Protein AF-A0A936E1C7-F1 (afdb_monomer)

Radius of gyration: 20.75 Å; Cα contacts (8 Å, |Δi|>4): 260; chains: 1; bounding box: 50×59×62 Å

Solvent-accessible surface area (backbone atoms only — not comparable to full-atom values): 11579 Å² total; per-residue (Å²): 104,17,63,59,55,35,64,32,23,70,62,15,65,83,45,80,42,29,59,44,72,42,33,25,71,95,54,53,20,10,44,96,50,78,47,38,61,26,46,97,68,29,73,32,92,46,46,42,66,58,41,56,41,49,64,61,45,79,47,64,44,96,90,44,87,35,74,40,56,46,62,35,55,52,50,51,33,51,32,66,38,35,24,44,30,52,62,64,58,38,27,61,72,47,55,81,40,62,69,52,32,54,48,24,35,75,75,69,73,38,73,56,35,52,69,52,53,31,44,32,35,34,54,39,46,50,65,37,68,76,81,79,48,72,66,52,30,33,76,70,70,74,44,81,73,52,77,66,56,46,50,51,49,53,57,65,71,36,89,88,47,91,67,44,77,68,50,44,61,51,78,48,61,74,77,45,73,68,55,58,53,51,62,72,65,51,74,79,79,71,90,78,82,89,86,86,86,83,91,85,131

pLDDT: mean 83.52, std 23.14, range [31.09, 98.75]

Structure (mmCIF, N/CA/C/O backbone):
data_AF-A0A936E1C7-F1
#
_entry.id   AF-A0A936E1C7-F1
#
loop_
_atom_site.group_PDB
_atom_site.id
_atom_site.type_symbol
_atom_site.label_atom_id
_atom_site.label_alt_id
_atom_site.label_comp_id
_atom_site.label_asym_id
_atom_site.label_entity_id
_atom_site.label_seq_id
_atom_site.pdbx_PDB_ins_code
_atom_site.Cartn_x
_atom_site.Cartn_y
_atom_site.Cartn_z
_atom_site.occupancy
_atom_site.B_iso_or_equiv
_atom_site.auth_seq_id
_atom_site.auth_comp_id
_atom_site.auth_asym_id
_atom_site.auth_atom_id
_atom_site.pdbx_PDB_model_num
ATOM 1 N N . MET A 1 1 ? -10.189 -7.725 2.668 1.00 95.56 1 MET A N 1
ATOM 2 C CA . MET A 1 1 ? -9.934 -6.902 3.870 1.00 95.56 1 MET A CA 1
ATOM 3 C C . MET A 1 1 ? -8.749 -5.963 3.693 1.00 95.56 1 MET A C 1
ATOM 5 O O . MET A 1 1 ? -8.980 -4.767 3.733 1.00 95.56 1 MET A O 1
ATOM 9 N N . GLY A 1 2 ? -7.537 -6.464 3.417 1.00 98.12 2 GLY A N 1
ATOM 10 C CA . GLY A 1 2 ? -6.323 -5.646 3.251 1.00 98.12 2 GLY A CA 1
ATOM 11 C C . GLY A 1 2 ? -6.473 -4.428 2.347 1.00 98.12 2 GLY A C 1
ATOM 12 O O . GLY A 1 2 ? -6.260 -3.305 2.784 1.00 98.12 2 GLY A O 1
ATOM 13 N N . LYS A 1 3 ? -6.987 -4.641 1.127 1.00 98.38 3 LYS A N 1
ATOM 14 C CA . LYS A 1 3 ? -7.331 -3.548 0.208 1.00 98.38 3 LYS A CA 1
ATOM 15 C C . LYS A 1 3 ? -8.223 -2.502 0.874 1.00 98.38 3 LYS A C 1
ATOM 17 O O . LYS A 1 3 ? -7.986 -1.324 0.720 1.00 98.38 3 LYS A O 1
ATOM 22 N N . LYS A 1 4 ? -9.243 -2.901 1.635 1.00 98.38 4 LYS A N 1
ATOM 23 C CA . LYS A 1 4 ? -10.144 -1.946 2.292 1.00 98.38 4 LYS A CA 1
ATOM 24 C C . LYS A 1 4 ? -9.397 -1.078 3.311 1.00 98.38 4 LYS A C 1
ATOM 26 O O . LYS A 1 4 ? -9.586 0.129 3.280 1.00 98.38 4 LYS A O 1
ATOM 31 N N . LEU A 1 5 ? -8.540 -1.683 4.138 1.00 98.56 5 LEU A N 1
ATOM 32 C CA . LEU A 1 5 ? -7.707 -0.964 5.109 1.00 98.56 5 LEU A CA 1
ATOM 33 C C . LEU A 1 5 ? -6.714 -0.018 4.421 1.00 98.56 5 LEU A C 1
ATOM 35 O O . LEU A 1 5 ? -6.572 1.117 4.851 1.00 98.56 5 LEU A O 1
ATOM 39 N N . PHE A 1 6 ? -6.111 -0.430 3.303 1.00 98.75 6 PHE A N 1
ATOM 40 C CA . PHE A 1 6 ? -5.162 0.389 2.538 1.00 98.75 6 PHE A CA 1
ATOM 41 C C . PHE A 1 6 ? -5.739 1.745 2.073 1.00 98.75 6 PHE A C 1
ATOM 43 O O . PHE A 1 6 ? -5.011 2.730 1.962 1.00 98.75 6 PHE A O 1
ATOM 50 N N . TYR A 1 7 ? -7.051 1.812 1.824 1.00 98.69 7 TYR A N 1
ATOM 51 C CA . TYR A 1 7 ? -7.766 3.045 1.458 1.00 98.69 7 TYR A CA 1
ATOM 52 C C . TYR A 1 7 ? -8.560 3.658 2.632 1.00 98.69 7 TYR A C 1
ATOM 54 O O . TYR A 1 7 ? -9.288 4.632 2.436 1.00 98.69 7 TYR A O 1
ATOM 62 N N . ASP A 1 8 ? -8.480 3.097 3.843 1.00 98.56 8 ASP A N 1
ATOM 63 C CA . ASP A 1 8 ? -9.245 3.578 4.996 1.00 98.56 8 ASP A CA 1
ATOM 64 C C . ASP A 1 8 ? -8.500 4.715 5.691 1.00 98.56 8 ASP A C 1
ATOM 66 O O . ASP A 1 8 ? -7.418 4.533 6.246 1.00 98.56 8 ASP A O 1
ATOM 70 N N . LYS A 1 9 ? -9.091 5.910 5.680 1.00 98.50 9 LYS A N 1
ATOM 71 C CA . LYS A 1 9 ? -8.458 7.077 6.290 1.00 98.50 9 LYS A CA 1
ATOM 72 C C . LYS A 1 9 ? -8.450 7.034 7.811 1.00 98.50 9 LYS A C 1
ATOM 74 O O . LYS A 1 9 ? -7.622 7.682 8.430 1.00 98.50 9 LYS A O 1
ATOM 79 N N . ARG A 1 10 ? -9.318 6.230 8.437 1.00 98.31 10 ARG A N 1
ATOM 80 C CA . ARG A 1 10 ? -9.391 6.107 9.905 1.00 98.31 10 ARG A CA 1
ATOM 81 C C . ARG A 1 10 ? -8.101 5.565 10.530 1.00 98.31 10 ARG A C 1
ATOM 83 O O . ARG A 1 10 ? -7.979 5.603 11.754 1.00 98.31 10 ARG A O 1
ATOM 90 N N . LEU A 1 11 ? -7.173 5.067 9.709 1.00 98.31 11 LEU A N 1
ATOM 91 C CA . LEU A 1 11 ? -5.839 4.645 10.116 1.00 98.31 11 LEU A CA 1
ATOM 92 C C . LEU A 1 11 ? -4.925 5.816 10.506 1.00 98.31 11 LEU A C 1
ATOM 94 O O . LEU A 1 11 ? -3.959 5.574 11.216 1.00 98.31 11 LEU A O 1
ATOM 98 N N . SER A 1 12 ? -5.189 7.054 10.075 1.00 98.44 12 SER A N 1
ATOM 99 C CA . SER A 1 12 ? -4.401 8.223 10.487 1.00 98.44 12 SER A CA 1
ATOM 100 C C . SER A 1 12 ? -4.986 8.886 11.734 1.00 98.44 12 SER A C 1
ATOM 102 O O . SER A 1 12 ? -6.189 8.785 12.002 1.00 98.44 12 SER A O 1
ATOM 104 N N . VAL A 1 13 ? -4.157 9.585 12.515 1.00 98.44 13 VAL A N 1
ATOM 105 C CA . VAL A 1 13 ? -4.592 10.174 13.796 1.00 98.44 13 VAL A CA 1
ATOM 106 C C . VAL A 1 13 ? -5.785 11.122 13.628 1.00 98.44 13 VAL A C 1
ATOM 108 O O . VAL A 1 13 ? -6.745 11.045 14.396 1.00 98.44 13 VAL A O 1
ATOM 111 N N . ASP A 1 14 ? -5.775 11.916 12.557 1.00 97.88 14 ASP A N 1
ATOM 112 C CA . ASP A 1 14 ? -6.786 12.910 12.178 1.00 97.88 14 ASP A CA 1
ATOM 113 C C . ASP A 1 14 ? -7.843 12.389 11.183 1.00 97.88 14 ASP A C 1
ATOM 115 O O . ASP A 1 14 ? -8.737 13.126 10.773 1.00 97.88 14 ASP A O 1
ATOM 119 N N . SER A 1 15 ? -7.754 11.117 10.788 1.00 98.12 15 SER A N 1
ATOM 120 C CA . SER A 1 15 ? -8.596 10.489 9.764 1.00 98.12 15 SER A CA 1
ATOM 121 C C . SER A 1 15 ? -8.602 11.175 8.383 1.00 98.12 15 SER A C 1
ATOM 123 O O . SER A 1 15 ? -9.582 11.057 7.638 1.00 98.12 15 SER A O 1
ATOM 125 N N . THR A 1 16 ? -7.536 11.892 8.004 1.00 98.12 16 THR A N 1
ATOM 126 C CA . THR A 1 16 ? -7.461 12.626 6.725 1.00 98.12 16 THR A CA 1
ATOM 127 C C . THR A 1 16 ? -6.760 11.858 5.600 1.00 98.12 16 THR A C 1
ATOM 129 O O . THR A 1 16 ? -7.102 12.061 4.422 1.00 98.12 16 THR A O 1
ATOM 132 N N . ILE A 1 17 ? -5.846 10.939 5.932 1.00 98.19 17 ILE A N 1
ATOM 133 C CA . ILE A 1 17 ? -5.013 10.201 4.970 1.00 98.19 17 ILE A CA 1
ATOM 134 C C . ILE A 1 17 ? -5.096 8.682 5.156 1.00 98.19 17 ILE A C 1
ATOM 136 O O . ILE A 1 17 ? -5.442 8.186 6.218 1.00 98.19 17 ILE A O 1
ATOM 140 N N . SER A 1 18 ? -4.762 7.944 4.099 1.00 98.50 18 SER A N 1
ATOM 141 C CA . SER A 1 18 ? -4.651 6.477 4.073 1.00 98.50 18 SER A CA 1
ATOM 142 C C . SER A 1 18 ? -3.359 6.078 3.356 1.00 98.50 18 SER A C 1
ATOM 144 O O . SER A 1 18 ? -2.699 6.945 2.782 1.00 98.50 18 SER A O 1
ATOM 146 N N . CYS 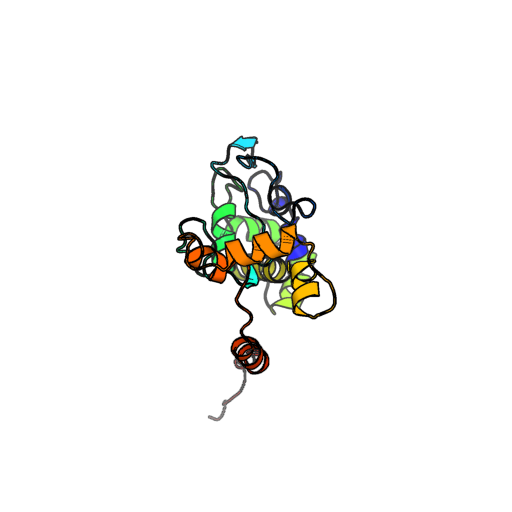A 1 19 ? -3.023 4.786 3.289 1.00 98.25 19 CYS A N 1
ATOM 147 C CA . CYS A 1 19 ? -1.841 4.323 2.547 1.00 98.25 19 CYS A CA 1
ATOM 148 C C . CYS A 1 19 ? -1.917 4.773 1.077 1.00 98.25 19 CYS A C 1
ATOM 150 O O . CYS A 1 19 ? -0.942 5.256 0.505 1.00 98.25 19 CYS A O 1
ATOM 152 N N . ALA A 1 20 ? -3.120 4.721 0.498 1.00 98.25 20 ALA A N 1
ATOM 153 C CA . ALA A 1 20 ? -3.397 5.164 -0.865 1.00 98.25 20 ALA A CA 1
ATOM 154 C C . ALA A 1 20 ? -3.283 6.681 -1.099 1.00 98.25 20 ALA A C 1
ATOM 156 O O . ALA A 1 20 ? -3.259 7.105 -2.255 1.00 98.25 20 ALA A O 1
ATOM 157 N N . SER A 1 21 ? -3.232 7.504 -0.043 1.00 97.56 21 SER A N 1
ATOM 158 C CA . SER A 1 21 ? -2.980 8.945 -0.192 1.00 97.56 21 SER A CA 1
ATOM 159 C C . SER A 1 21 ? -1.571 9.205 -0.725 1.00 97.56 21 SER A C 1
ATOM 161 O O . SER A 1 21 ? -1.380 10.116 -1.531 1.00 97.56 21 SER A O 1
ATOM 163 N N . CYS A 1 22 ? -0.619 8.373 -0.305 1.00 97.06 22 CYS A N 1
ATOM 164 C CA . CYS A 1 22 ? 0.790 8.458 -0.667 1.00 97.06 22 CYS A CA 1
ATOM 165 C C . CYS A 1 22 ? 1.135 7.470 -1.792 1.00 97.06 22 CYS A C 1
ATOM 167 O O . CYS A 1 22 ? 1.789 7.825 -2.763 1.00 97.06 22 CYS A O 1
ATOM 169 N N . HIS A 1 23 ? 0.619 6.243 -1.722 1.00 97.56 23 HIS A N 1
ATOM 170 C CA . HIS A 1 23 ? 0.863 5.187 -2.704 1.00 97.56 23 HIS A CA 1
ATOM 171 C C . HIS A 1 23 ? -0.239 5.149 -3.769 1.00 97.56 23 HIS A C 1
ATOM 173 O O . HIS A 1 23 ? -1.146 4.310 -3.749 1.00 97.56 23 HIS A O 1
ATOM 179 N N . LYS A 1 24 ? -0.170 6.085 -4.718 1.00 97.75 24 LYS A N 1
ATOM 180 C CA . LYS A 1 24 ? -1.233 6.349 -5.697 1.00 97.75 24 LYS A CA 1
ATOM 181 C C . LYS A 1 24 ? -1.184 5.351 -6.864 1.00 97.75 24 LYS A C 1
ATOM 183 O O . LYS A 1 24 ? -0.182 5.308 -7.580 1.00 97.75 24 LYS A O 1
ATOM 188 N N . PRO A 1 25 ? -2.265 4.602 -7.160 1.00 95.62 25 PRO A N 1
ATOM 189 C CA . PRO A 1 25 ? -2.269 3.629 -8.260 1.00 95.62 25 PRO A CA 1
ATOM 190 C C . PRO A 1 25 ? -1.916 4.224 -9.632 1.00 95.62 25 PRO A C 1
ATOM 192 O O . PRO A 1 25 ? -1.250 3.568 -10.427 1.00 95.62 25 PRO A O 1
ATOM 195 N N . SER A 1 26 ? -2.303 5.480 -9.893 1.00 96.44 26 SER A N 1
ATOM 196 C CA . SER A 1 26 ? -1.985 6.205 -11.135 1.00 96.44 26 SER A CA 1
ATOM 197 C C . SER A 1 26 ? -0.487 6.433 -11.353 1.00 96.44 26 SER A C 1
ATOM 199 O O . SER A 1 26 ? -0.067 6.678 -12.478 1.00 96.44 26 SER A O 1
ATOM 201 N N . TYR A 1 27 ? 0.310 6.342 -10.288 1.00 96.50 27 TYR A N 1
ATOM 202 C CA . TYR A 1 27 ? 1.762 6.495 -10.301 1.00 96.50 27 TYR A CA 1
ATOM 203 C C . TYR A 1 27 ? 2.443 5.197 -9.854 1.00 96.50 27 TYR A C 1
ATOM 205 O O . TYR A 1 27 ? 3.417 5.221 -9.112 1.00 96.50 27 TYR A O 1
ATOM 213 N N . ALA A 1 28 ? 1.889 4.047 -10.256 1.00 94.62 28 ALA A N 1
ATOM 214 C CA . ALA A 1 28 ? 2.388 2.723 -9.880 1.00 94.62 28 ALA A CA 1
ATOM 215 C C . ALA A 1 28 ? 2.512 2.536 -8.355 1.00 94.62 28 ALA A C 1
ATOM 217 O O . ALA A 1 28 ? 3.481 1.965 -7.866 1.00 94.62 28 ALA A O 1
ATOM 218 N N . PHE A 1 29 ? 1.534 3.029 -7.592 1.00 97.25 29 PHE A N 1
ATOM 219 C CA . PHE A 1 29 ? 1.546 3.010 -6.125 1.00 97.25 29 PHE A CA 1
ATOM 220 C C . PHE A 1 29 ? 2.735 3.762 -5.501 1.00 97.25 29 PHE A C 1
ATOM 222 O O . PHE A 1 29 ? 3.179 3.410 -4.412 1.00 97.25 29 PHE A O 1
ATOM 229 N N . ALA A 1 30 ? 3.241 4.794 -6.175 1.00 96.94 30 ALA A N 1
ATOM 230 C CA . ALA A 1 30 ? 4.169 5.782 -5.629 1.00 96.94 30 ALA A CA 1
ATOM 231 C C . ALA A 1 30 ? 3.470 7.134 -5.433 1.00 96.94 30 ALA A C 1
ATOM 233 O O . ALA A 1 30 ? 2.323 7.321 -5.861 1.00 96.94 30 ALA A O 1
ATOM 234 N N . ASP A 1 31 ? 4.184 8.090 -4.843 1.00 96.38 31 ASP A N 1
ATOM 235 C CA . ASP A 1 31 ? 3.787 9.494 -4.883 1.00 96.38 31 ASP A CA 1
ATOM 236 C C . ASP A 1 31 ? 4.463 10.229 -6.056 1.00 96.38 31 ASP A C 1
ATOM 238 O O . ASP A 1 31 ? 5.531 9.843 -6.528 1.00 96.38 31 ASP A O 1
ATOM 242 N N . ASN A 1 32 ? 3.846 11.310 -6.530 1.00 95.81 32 ASN A N 1
ATOM 243 C CA . ASN A 1 32 ? 4.330 12.136 -7.638 1.00 95.81 32 ASN A CA 1
ATOM 244 C C . ASN A 1 32 ? 4.988 13.451 -7.183 1.00 95.81 32 ASN A C 1
ATOM 246 O O . ASN A 1 32 ? 5.154 14.365 -7.990 1.00 95.81 32 ASN A O 1
ATOM 250 N N . THR A 1 33 ? 5.329 13.566 -5.899 1.00 94.94 33 THR A N 1
ATOM 251 C CA . THR A 1 33 ? 5.998 14.733 -5.306 1.00 94.94 33 THR A CA 1
ATOM 252 C C . THR A 1 33 ? 7.393 14.357 -4.803 1.00 94.94 33 THR A C 1
ATOM 254 O O . THR A 1 33 ? 7.678 13.185 -4.588 1.00 94.94 33 THR A O 1
ATOM 257 N N . SER A 1 34 ? 8.292 15.322 -4.604 1.00 93.62 34 SER A N 1
ATOM 258 C CA . SER A 1 34 ? 9.629 15.039 -4.054 1.00 93.62 34 SER A CA 1
ATOM 259 C C . SER A 1 34 ? 9.599 14.640 -2.575 1.00 93.62 34 SER A C 1
ATOM 261 O O . SER A 1 34 ? 10.466 13.892 -2.125 1.00 93.62 34 SER A O 1
ATOM 263 N N . MET A 1 35 ? 8.615 15.142 -1.828 1.00 95.12 35 MET A N 1
ATOM 264 C CA . MET A 1 35 ? 8.433 14.906 -0.401 1.00 95.12 35 MET A CA 1
ATOM 265 C C . MET A 1 35 ? 6.943 14.795 -0.094 1.00 95.12 35 MET A C 1
ATOM 267 O O . MET A 1 35 ? 6.195 15.762 -0.257 1.00 95.12 35 MET A O 1
ATOM 271 N N . THR A 1 36 ? 6.525 13.625 0.371 1.00 95.31 36 THR A N 1
ATOM 272 C CA . THR A 1 36 ? 5.111 13.319 0.577 1.00 95.31 36 THR A CA 1
ATOM 273 C C . THR A 1 36 ? 4.619 13.903 1.899 1.00 95.31 36 THR A C 1
ATOM 275 O O . THR A 1 36 ? 5.248 13.717 2.937 1.00 95.31 36 THR A O 1
ATOM 278 N N . SER A 1 37 ? 3.506 14.636 1.875 1.00 96.94 37 SER A N 1
ATOM 279 C CA . SER A 1 37 ? 2.899 15.196 3.089 1.00 96.94 37 SER A CA 1
ATOM 280 C C . SER A 1 37 ? 2.023 14.166 3.808 1.00 96.94 37 SER A C 1
ATOM 282 O O . SER A 1 37 ? 1.293 13.420 3.154 1.00 96.94 37 SER A O 1
ATOM 284 N N . GLY A 1 38 ? 2.042 14.169 5.141 1.00 97.25 38 GLY A N 1
ATOM 285 C CA . GLY A 1 38 ? 1.171 13.328 5.966 1.00 97.25 38 GLY A CA 1
ATOM 286 C C . GLY A 1 38 ? 0.062 14.098 6.680 1.00 97.25 38 GLY A C 1
ATOM 287 O O . GLY A 1 38 ? -0.473 15.089 6.171 1.00 97.25 38 GLY A O 1
ATOM 288 N N . VAL A 1 39 ? -0.310 13.614 7.868 1.00 97.88 39 VAL A N 1
ATOM 289 C CA . VAL A 1 39 ? -1.393 14.176 8.688 1.00 97.88 39 VAL A CA 1
ATOM 290 C C . VAL A 1 39 ? -1.173 15.648 8.998 1.00 97.88 39 VAL A C 1
ATOM 292 O O . VAL A 1 39 ? -0.040 16.116 9.124 1.00 97.88 39 VAL A O 1
ATOM 295 N N . PHE A 1 40 ? -2.272 16.393 9.111 1.00 97.44 40 PHE A N 1
ATOM 296 C CA . PHE A 1 40 ? -2.261 17.850 9.300 1.00 97.44 40 PHE A CA 1
ATOM 297 C C . PHE A 1 40 ? -1.465 18.639 8.240 1.00 97.44 40 PHE A C 1
ATOM 299 O O . PHE A 1 40 ? -1.113 19.794 8.475 1.00 97.44 40 PHE A O 1
ATOM 306 N N . GLY A 1 41 ? -1.154 18.038 7.085 1.00 95.31 41 GLY A N 1
ATOM 307 C CA . GLY A 1 41 ? -0.313 18.659 6.060 1.00 95.31 41 GLY A CA 1
ATOM 308 C C . GLY A 1 41 ? 1.162 18.765 6.456 1.00 95.31 41 GLY A C 1
ATOM 309 O O . GLY A 1 41 ? 1.887 19.577 5.883 1.00 95.31 41 GLY A O 1
ATOM 310 N N . ARG A 1 42 ? 1.620 17.971 7.434 1.00 96.56 42 ARG A N 1
ATOM 311 C CA . ARG A 1 42 ? 3.034 17.925 7.823 1.00 96.56 42 ARG A CA 1
ATOM 312 C C . ARG A 1 42 ? 3.884 17.492 6.638 1.00 96.56 42 ARG A C 1
ATOM 314 O O . ARG A 1 42 ? 3.556 16.535 5.939 1.00 96.56 42 ARG A O 1
ATOM 321 N N . GLN A 1 43 ? 4.977 18.208 6.416 1.00 95.31 43 GLN A N 1
ATOM 322 C CA . GLN A 1 43 ? 5.898 17.912 5.333 1.00 95.31 43 GLN A CA 1
ATOM 323 C C . GLN A 1 43 ? 6.728 16.674 5.690 1.00 95.31 43 GLN A C 1
ATOM 325 O O . GLN A 1 43 ? 7.436 16.678 6.696 1.00 95.31 43 GLN A O 1
ATOM 330 N N . GLY A 1 44 ? 6.650 15.624 4.870 1.00 92.69 44 GLY A N 1
ATOM 331 C CA . GLY A 1 44 ? 7.550 14.480 4.985 1.00 92.69 44 GLY A CA 1
ATOM 332 C C . GLY A 1 44 ? 8.965 14.818 4.519 1.00 92.69 44 GLY A C 1
ATOM 333 O O . GLY A 1 44 ? 9.220 15.876 3.944 1.00 92.69 44 GLY A O 1
ATOM 334 N N . VAL A 1 45 ? 9.891 13.891 4.752 1.00 91.69 45 VAL A N 1
ATOM 335 C CA . VAL A 1 45 ? 11.323 14.066 4.446 1.00 91.69 45 VAL A CA 1
ATOM 336 C C . VAL A 1 45 ? 11.740 13.460 3.104 1.00 91.69 45 VAL A C 1
ATOM 338 O O . VAL A 1 45 ? 12.780 13.821 2.557 1.00 91.69 45 VAL A O 1
ATOM 341 N N . THR A 1 46 ? 10.933 12.546 2.559 1.00 91.00 46 THR A N 1
ATOM 342 C CA . THR A 1 46 ? 11.187 11.837 1.298 1.00 91.00 46 THR A CA 1
ATOM 343 C C . THR A 1 46 ? 9.887 11.579 0.536 1.00 91.00 46 THR A C 1
ATOM 345 O O . THR A 1 46 ? 8.788 11.714 1.075 1.00 91.00 46 THR A O 1
ATOM 348 N N . ASN A 1 47 ? 10.014 11.211 -0.736 1.00 94.38 47 ASN A N 1
ATOM 349 C CA . ASN A 1 47 ? 8.924 10.671 -1.544 1.00 94.38 47 ASN A CA 1
ATOM 350 C C . ASN A 1 47 ? 8.529 9.267 -1.052 1.00 94.38 47 ASN A C 1
ATOM 352 O O . ASN A 1 47 ? 9.401 8.477 -0.677 1.00 94.38 47 ASN A O 1
ATOM 356 N N . SER A 1 48 ? 7.237 8.944 -1.109 1.00 94.88 48 SER A N 1
ATOM 357 C CA . SER A 1 48 ? 6.756 7.572 -0.932 1.00 94.88 48 SER A CA 1
ATOM 358 C C . SER A 1 48 ? 7.062 6.717 -2.172 1.00 94.88 48 SER A C 1
ATOM 360 O O . SER A 1 48 ? 6.516 6.992 -3.249 1.00 94.88 48 SER A O 1
ATOM 362 N N . PRO A 1 49 ? 7.892 5.663 -2.043 1.00 94.31 49 PRO A N 1
ATOM 363 C CA . PRO A 1 49 ? 8.300 4.841 -3.175 1.00 94.31 49 PRO A CA 1
ATOM 364 C C . PRO A 1 49 ? 7.132 4.019 -3.732 1.00 94.31 49 PRO A C 1
ATOM 366 O O . PRO A 1 49 ? 6.101 3.828 -3.086 1.00 94.31 49 PRO A O 1
ATOM 369 N N . SER A 1 50 ? 7.315 3.489 -4.940 1.00 95.44 50 SER A N 1
ATOM 370 C CA . SER A 1 50 ? 6.370 2.544 -5.537 1.00 95.44 50 SER A CA 1
ATOM 371 C C . SER A 1 50 ? 6.252 1.269 -4.698 1.00 95.44 50 SER A C 1
ATOM 373 O O . SER A 1 50 ? 7.262 0.707 -4.277 1.00 95.44 50 SER A O 1
ATOM 375 N N . LEU A 1 51 ? 5.020 0.783 -4.515 1.00 96.44 51 LEU A N 1
ATOM 376 C CA . LEU A 1 51 ? 4.747 -0.555 -3.967 1.00 96.44 51 LEU A CA 1
ATOM 377 C C . LEU A 1 51 ? 4.656 -1.643 -5.046 1.00 96.44 51 LEU A C 1
ATOM 379 O O . LEU A 1 51 ? 4.388 -2.803 -4.729 1.00 96.44 51 LEU A O 1
ATOM 383 N N . ALA A 1 52 ? 4.842 -1.301 -6.324 1.00 95.06 52 ALA A N 1
ATOM 384 C CA . ALA A 1 52 ? 4.840 -2.299 -7.382 1.00 95.06 52 ALA A CA 1
ATOM 385 C C . ALA A 1 52 ? 5.980 -3.297 -7.157 1.00 95.06 52 ALA A C 1
ATOM 387 O O . ALA A 1 52 ? 7.129 -2.905 -6.977 1.00 95.06 52 ALA A O 1
ATOM 388 N N . ASN A 1 53 ? 5.654 -4.590 -7.193 1.00 94.81 53 ASN A N 1
ATOM 389 C CA . ASN A 1 53 ? 6.590 -5.697 -6.995 1.00 94.81 53 ASN A CA 1
ATOM 390 C C . ASN A 1 53 ? 7.257 -5.742 -5.608 1.00 94.81 53 ASN A C 1
ATOM 392 O O . ASN A 1 53 ? 8.217 -6.492 -5.419 1.00 94.81 53 ASN A O 1
ATOM 396 N N . VAL A 1 54 ? 6.706 -5.039 -4.609 1.00 94.31 54 VAL A N 1
ATOM 397 C CA . VAL A 1 54 ? 7.278 -4.983 -3.253 1.00 94.31 54 VAL A CA 1
ATOM 398 C C . VAL A 1 54 ? 7.383 -6.367 -2.597 1.00 94.31 54 VAL A C 1
ATOM 400 O O . VAL A 1 54 ? 8.270 -6.598 -1.786 1.00 94.31 54 VAL A O 1
ATOM 403 N N . ALA A 1 55 ? 6.560 -7.336 -3.014 1.00 93.38 55 ALA A N 1
ATOM 404 C CA . ALA A 1 55 ? 6.620 -8.730 -2.561 1.00 93.38 55 ALA A CA 1
ATOM 405 C C . ALA A 1 55 ? 7.999 -9.399 -2.723 1.00 93.38 55 ALA A C 1
ATOM 407 O O . ALA A 1 55 ? 8.281 -10.375 -2.028 1.00 93.38 55 ALA A O 1
ATOM 408 N N . TYR A 1 56 ? 8.827 -8.914 -3.652 1.00 90.31 56 TYR A N 1
ATOM 409 C CA . TYR A 1 56 ? 10.138 -9.486 -3.961 1.00 90.31 56 TYR A CA 1
ATOM 410 C C . TYR A 1 56 ? 11.298 -8.751 -3.278 1.00 90.31 56 TYR A C 1
ATOM 412 O O . TYR A 1 56 ? 12.451 -9.146 -3.445 1.0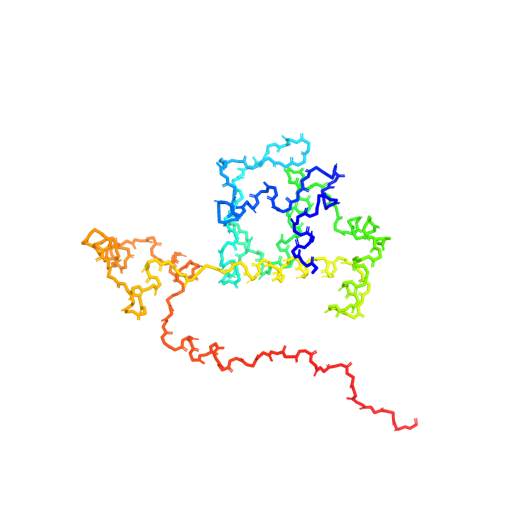0 90.31 56 TYR A O 1
ATOM 420 N N . HIS A 1 57 ? 11.020 -7.689 -2.517 1.00 87.88 57 HIS A N 1
ATOM 421 C CA . HIS A 1 57 ? 12.061 -6.919 -1.849 1.00 87.88 57 HIS A CA 1
ATOM 422 C C . HIS A 1 57 ? 12.617 -7.679 -0.629 1.00 87.88 57 HIS A C 1
ATOM 424 O O . HIS A 1 57 ? 11.850 -8.259 0.145 1.00 87.88 57 HIS A O 1
ATOM 430 N N . PRO A 1 58 ? 13.944 -7.656 -0.406 1.00 84.00 58 PRO A N 1
ATOM 431 C CA . PRO A 1 58 ? 14.550 -8.288 0.767 1.00 84.00 58 PRO A CA 1
ATOM 432 C C . PRO A 1 58 ? 14.376 -7.458 2.050 1.00 84.00 58 PRO A C 1
ATOM 434 O O . PRO A 1 58 ? 14.368 -8.020 3.143 1.00 84.00 58 PRO A O 1
ATOM 437 N N . TYR A 1 59 ? 14.238 -6.134 1.917 1.00 87.50 59 TYR A N 1
ATOM 438 C CA . TYR A 1 59 ? 14.069 -5.176 3.012 1.00 87.50 59 TYR A CA 1
ATOM 439 C C . TYR A 1 59 ? 13.113 -4.057 2.587 1.00 87.50 59 TYR A C 1
ATOM 441 O O . TYR A 1 59 ? 13.015 -3.743 1.399 1.00 87.50 59 TYR A O 1
ATOM 449 N N . TYR A 1 60 ? 12.433 -3.443 3.556 1.00 86.19 60 TYR A N 1
ATOM 450 C CA . TYR A 1 60 ? 11.256 -2.600 3.293 1.00 86.19 60 TYR A CA 1
ATOM 451 C C . TYR A 1 60 ? 11.389 -1.138 3.752 1.00 86.19 60 TYR A C 1
ATOM 453 O O . TYR A 1 60 ? 10.413 -0.398 3.815 1.00 86.19 60 TYR A O 1
ATOM 461 N N . THR A 1 61 ? 12.611 -0.697 4.029 1.00 81.38 61 THR A N 1
ATOM 462 C CA . THR A 1 61 ? 12.977 0.700 4.310 1.00 81.38 61 THR A CA 1
ATOM 463 C C . THR A 1 61 ? 14.178 1.083 3.456 1.00 81.38 61 THR A C 1
ATOM 465 O O . THR A 1 61 ? 14.955 0.217 3.045 1.00 81.38 61 THR A O 1
ATOM 468 N N . ARG A 1 62 ? 14.347 2.378 3.170 1.00 72.12 62 ARG A N 1
ATOM 469 C CA . ARG A 1 62 ? 15.414 2.866 2.281 1.00 72.12 62 ARG A CA 1
ATOM 470 C C . ARG A 1 62 ? 16.808 2.594 2.847 1.00 72.12 62 ARG A C 1
ATOM 472 O O . ARG A 1 62 ? 17.721 2.245 2.108 1.00 72.12 62 ARG A O 1
ATOM 479 N N . GLU A 1 63 ? 16.944 2.711 4.160 1.00 73.88 63 GLU A N 1
ATOM 480 C CA . GLU A 1 63 ? 18.154 2.417 4.927 1.00 73.88 63 GLU A CA 1
ATOM 481 C C . GLU A 1 63 ? 18.331 0.903 5.167 1.00 73.88 63 GLU A C 1
ATOM 483 O O . GLU A 1 63 ? 19.336 0.471 5.728 1.00 73.88 63 GLU A O 1
ATOM 488 N N . GLY A 1 64 ? 17.363 0.085 4.732 1.00 72.44 64 GLY A N 1
ATOM 489 C CA . GLY A 1 64 ? 17.264 -1.328 5.073 1.00 72.44 64 GLY A CA 1
ATOM 490 C C . GLY A 1 64 ? 16.866 -1.553 6.535 1.00 72.44 64 GLY A C 1
ATOM 491 O O . GLY A 1 64 ? 16.484 -0.634 7.260 1.00 72.44 64 GLY A O 1
ATOM 492 N N . GLY A 1 65 ? 16.929 -2.808 6.974 1.00 80.31 65 GLY A N 1
ATOM 493 C CA . GLY A 1 65 ? 16.749 -3.176 8.383 1.00 80.31 65 GLY A CA 1
ATOM 494 C C . GLY A 1 65 ? 15.345 -3.637 8.775 1.00 80.31 65 GLY A C 1
ATOM 495 O O . GLY A 1 65 ? 15.233 -4.416 9.716 1.00 80.31 65 GLY A O 1
ATOM 496 N N . VAL A 1 66 ? 14.290 -3.263 8.042 1.00 88.81 66 VAL A N 1
ATOM 497 C CA . VAL A 1 66 ? 12.948 -3.832 8.258 1.00 88.81 66 VAL A CA 1
ATOM 498 C C . VAL A 1 66 ? 12.779 -5.101 7.410 1.00 88.81 66 VAL A C 1
ATOM 500 O O . VAL A 1 66 ? 12.767 -4.994 6.180 1.00 88.81 66 VAL A O 1
ATOM 503 N N . PRO A 1 67 ? 12.659 -6.296 8.026 1.00 89.38 67 PRO A N 1
ATOM 504 C CA . PRO A 1 67 ? 12.746 -7.571 7.312 1.00 89.38 67 PRO A CA 1
ATOM 505 C C . PRO A 1 67 ? 11.419 -8.044 6.706 1.00 89.38 67 PRO A C 1
ATOM 507 O O . PRO A 1 67 ? 11.415 -8.974 5.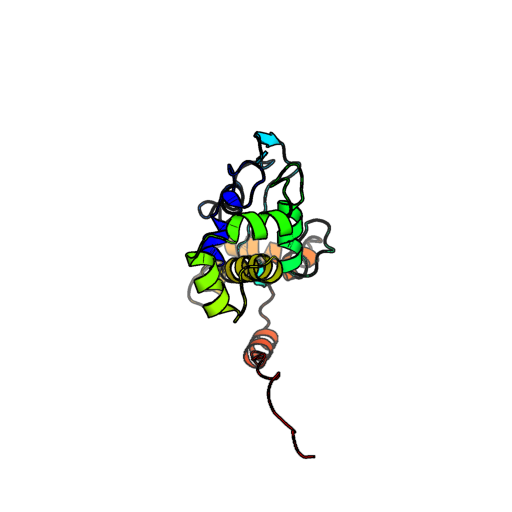905 1.00 89.38 67 PRO A O 1
ATOM 510 N N . THR A 1 68 ? 10.282 -7.457 7.095 1.00 94.81 68 THR A N 1
ATOM 511 C CA . THR A 1 68 ? 8.955 -7.876 6.619 1.00 94.81 68 THR A CA 1
ATOM 512 C C . THR A 1 68 ? 8.047 -6.682 6.344 1.00 94.81 68 THR A C 1
ATOM 514 O O . THR A 1 68 ? 8.152 -5.648 7.007 1.00 94.81 68 THR A O 1
ATOM 517 N N . LEU A 1 69 ? 7.106 -6.843 5.408 1.00 94.94 69 LEU A N 1
ATOM 518 C CA . LEU A 1 69 ? 6.059 -5.846 5.150 1.00 94.94 69 LEU A CA 1
ATOM 519 C C . LEU A 1 69 ? 5.199 -5.592 6.390 1.00 94.94 69 LEU A C 1
ATOM 521 O O . LEU A 1 69 ? 4.870 -4.454 6.690 1.00 94.94 69 LEU A O 1
ATOM 525 N N . GLU A 1 70 ? 4.915 -6.631 7.177 1.00 97.12 70 GLU A N 1
ATOM 526 C CA . GLU A 1 70 ? 4.113 -6.505 8.395 1.00 97.12 70 GLU A CA 1
ATOM 527 C C . GLU A 1 70 ? 4.748 -5.550 9.407 1.00 97.12 70 GLU A C 1
ATOM 529 O O . GLU A 1 70 ? 4.037 -4.804 10.081 1.00 97.12 70 GLU A O 1
ATOM 534 N N . MET A 1 71 ? 6.081 -5.575 9.515 1.00 96.25 71 MET A N 1
ATOM 535 C CA . MET A 1 71 ? 6.830 -4.619 10.326 1.00 96.25 71 MET A CA 1
ATOM 536 C C . MET A 1 71 ? 6.905 -3.254 9.647 1.00 96.25 71 MET A C 1
ATOM 538 O O . MET A 1 71 ? 6.820 -2.240 10.335 1.00 96.25 71 MET A O 1
ATOM 542 N N . GLN A 1 72 ? 7.021 -3.215 8.316 1.00 96.12 72 GLN A N 1
ATOM 543 C CA . GLN A 1 72 ? 7.054 -1.959 7.574 1.00 96.12 72 GLN A CA 1
ATOM 544 C C . GLN A 1 72 ? 5.777 -1.154 7.782 1.00 96.12 72 GLN A C 1
ATOM 546 O O . GLN A 1 72 ? 5.906 0.031 8.044 1.00 96.12 72 GLN A O 1
ATOM 551 N N . VAL A 1 73 ? 4.590 -1.773 7.790 1.00 97.44 73 VAL A N 1
ATOM 552 C CA . VAL A 1 73 ? 3.304 -1.087 8.032 1.00 97.44 73 VAL A CA 1
ATOM 553 C C . VAL A 1 73 ? 3.299 -0.291 9.346 1.00 97.44 73 VAL A C 1
ATOM 555 O O . VAL A 1 73 ? 2.646 0.746 9.440 1.00 97.44 73 VAL A O 1
ATOM 558 N N . LEU A 1 74 ? 4.034 -0.738 10.369 1.00 97.19 74 LEU A N 1
ATOM 559 C CA . LEU A 1 74 ? 4.104 -0.050 11.663 1.00 97.19 74 LEU A CA 1
ATOM 560 C C . LEU A 1 74 ? 4.901 1.259 11.610 1.00 97.19 74 LEU A C 1
ATOM 562 O O . LEU A 1 74 ? 4.644 2.148 12.424 1.00 97.19 74 LEU A O 1
ATOM 566 N N . VAL A 1 75 ? 5.843 1.381 10.670 1.00 95.31 75 VAL A N 1
ATOM 567 C CA . VAL A 1 75 ? 6.696 2.564 10.503 1.00 95.31 75 VAL A CA 1
ATOM 568 C C . VAL A 1 75 ? 5.869 3.799 10.115 1.00 95.31 75 VAL A C 1
ATOM 570 O O . VAL A 1 75 ? 5.814 4.717 10.933 1.00 95.31 75 VAL A O 1
ATOM 573 N N . PRO A 1 76 ? 5.146 3.837 8.972 1.00 95.62 76 PRO A N 1
ATOM 574 C CA . PRO A 1 76 ? 4.371 5.012 8.582 1.00 95.62 76 PRO A CA 1
ATOM 575 C C . PRO A 1 76 ? 3.187 5.256 9.523 1.00 95.62 76 PRO A C 1
ATOM 577 O O . PRO A 1 76 ? 2.805 6.405 9.733 1.00 95.62 76 PRO A O 1
ATOM 580 N N . VAL A 1 77 ? 2.629 4.196 10.134 1.00 97.94 77 VAL A N 1
ATOM 581 C CA . VAL A 1 77 ? 1.579 4.313 11.161 1.00 97.94 77 VAL A CA 1
ATOM 582 C C . VAL A 1 77 ? 2.069 5.144 12.348 1.00 97.94 77 VAL A C 1
ATOM 584 O O . VAL A 1 77 ? 1.337 6.017 12.811 1.00 97.94 77 VAL A O 1
ATOM 587 N N . SER A 1 78 ? 3.291 4.885 12.820 1.00 97.12 78 SER A N 1
ATOM 588 C CA . SER A 1 78 ? 3.854 5.534 14.012 1.00 97.12 78 SER A CA 1
ATOM 589 C C . SER A 1 78 ? 4.557 6.860 13.706 1.00 97.12 78 SER A C 1
ATOM 591 O O . SER A 1 78 ? 4.717 7.688 14.602 1.00 97.12 78 SER A O 1
ATOM 593 N N . GLU A 1 79 ? 4.983 7.074 12.461 1.00 96.25 79 GLU A N 1
ATOM 594 C CA . GLU A 1 79 ? 5.723 8.266 12.054 1.00 96.25 79 GLU A CA 1
ATOM 595 C C . GLU A 1 79 ? 4.850 9.526 12.135 1.00 96.25 79 GLU A C 1
ATOM 597 O O . GLU A 1 79 ? 3.784 9.624 11.523 1.00 96.25 79 GLU A O 1
ATOM 602 N N . HIS A 1 80 ? 5.324 10.521 12.887 1.00 96.75 80 HIS A N 1
ATOM 603 C CA . HIS A 1 80 ? 4.594 11.749 13.199 1.00 96.75 80 HIS A CA 1
ATOM 604 C C . HIS A 1 80 ? 4.251 12.579 11.958 1.00 96.75 80 HIS A C 1
ATOM 606 O O . HIS A 1 80 ? 3.196 13.221 11.918 1.00 96.75 80 HIS A O 1
ATOM 612 N N . ASN A 1 81 ? 5.135 12.575 10.962 1.00 96.75 81 ASN A N 1
ATOM 613 C CA . ASN A 1 81 ? 4.939 13.290 9.704 1.00 96.75 81 ASN A CA 1
ATOM 614 C C . ASN A 1 81 ? 4.152 12.485 8.665 1.00 96.75 81 ASN A C 1
ATOM 616 O O . ASN A 1 81 ? 3.871 13.025 7.600 1.00 96.75 81 ASN A O 1
ATOM 620 N N . GLU A 1 82 ? 3.787 11.236 8.966 1.00 96.69 82 GLU A N 1
ATOM 621 C CA . GLU A 1 82 ? 2.972 10.375 8.110 1.00 96.69 82 GLU A CA 1
ATOM 622 C C . GLU A 1 82 ? 1.586 10.179 8.722 1.00 96.69 82 GLU A C 1
ATOM 624 O O . GLU A 1 82 ? 0.764 11.076 8.580 1.00 96.69 82 GLU A O 1
ATOM 629 N N . PHE A 1 83 ? 1.295 9.063 9.400 1.00 98.31 83 PHE A N 1
ATOM 630 C CA . PHE A 1 83 ? -0.023 8.819 10.008 1.00 98.31 83 PHE A CA 1
ATOM 631 C C . PHE A 1 83 ? -0.113 9.354 11.439 1.00 98.31 83 PHE A C 1
ATOM 633 O O . PHE A 1 83 ? -1.218 9.649 11.906 1.00 98.31 83 PHE A O 1
ATOM 640 N N . GLY A 1 84 ? 1.029 9.459 12.125 1.00 97.94 84 GLY A N 1
ATOM 641 C CA . GLY A 1 84 ? 1.169 9.992 13.475 1.00 97.94 84 GLY A CA 1
ATOM 642 C C . GLY A 1 84 ? 0.269 9.325 14.508 1.00 97.94 84 GLY A C 1
ATOM 643 O O . GLY A 1 84 ? -0.266 10.026 15.367 1.00 97.94 84 GLY A O 1
ATOM 644 N N . PHE A 1 85 ? 0.050 8.012 14.400 1.00 98.25 85 PHE A N 1
ATOM 645 C CA . PHE A 1 85 ? -0.924 7.285 15.208 1.00 98.25 85 PHE A CA 1
ATOM 646 C C . PHE A 1 85 ? -0.354 5.998 15.823 1.00 98.25 85 PHE A C 1
ATOM 648 O O . PHE A 1 85 ? 0.835 5.711 15.732 1.00 98.25 85 PHE A O 1
ATOM 655 N N . ASN A 1 86 ? -1.196 5.224 16.509 1.00 98.06 86 ASN A N 1
ATOM 656 C CA . ASN A 1 86 ? -0.793 3.997 17.188 1.00 98.06 86 ASN A CA 1
ATOM 657 C C . ASN A 1 86 ? -1.630 2.812 16.693 1.00 98.06 86 ASN A C 1
ATOM 659 O O . ASN A 1 86 ? -2.857 2.871 16.689 1.00 98.06 86 ASN A O 1
ATOM 663 N N . ILE A 1 87 ? -0.982 1.706 16.317 1.00 98.25 87 ILE A N 1
ATOM 664 C CA . ILE A 1 87 ? -1.671 0.531 15.759 1.00 98.25 87 ILE A CA 1
ATOM 665 C C . ILE A 1 87 ? -2.698 -0.099 16.718 1.00 98.25 87 ILE A C 1
ATOM 667 O O . ILE A 1 87 ? -3.710 -0.638 16.270 1.00 98.25 87 ILE A O 1
ATOM 671 N N . VAL A 1 88 ? -2.471 -0.015 18.031 1.00 98.38 88 VAL A N 1
ATOM 672 C CA . VAL A 1 88 ? -3.406 -0.495 19.059 1.00 98.38 88 VAL A 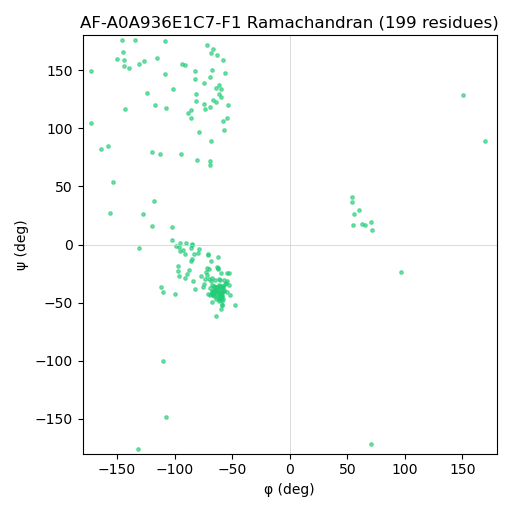CA 1
ATOM 673 C C . VAL A 1 88 ? -4.631 0.414 19.122 1.00 98.38 88 VAL A C 1
ATOM 675 O O . VAL A 1 88 ? -5.758 -0.075 19.145 1.00 98.38 88 VAL A O 1
ATOM 678 N N . GLU A 1 89 ? -4.430 1.731 19.065 1.00 98.44 89 GLU A N 1
ATOM 679 C CA . GLU A 1 89 ? -5.529 2.704 19.035 1.00 98.44 89 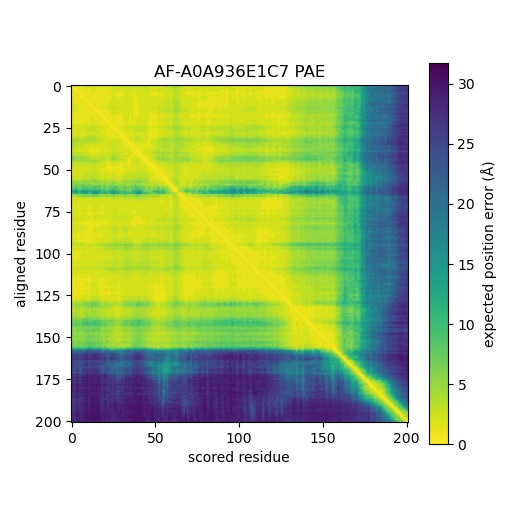GLU A CA 1
ATOM 680 C C . GLU A 1 89 ? -6.334 2.620 17.734 1.00 98.44 89 GLU A C 1
ATOM 682 O O . GLU A 1 89 ? -7.557 2.742 17.756 1.00 98.44 89 GLU A O 1
ATOM 687 N N . ILE A 1 90 ? -5.677 2.333 16.606 1.00 98.50 90 ILE A N 1
ATOM 688 C CA . ILE A 1 90 ? -6.346 2.017 15.338 1.00 98.50 90 ILE A CA 1
ATOM 689 C C . ILE A 1 90 ? -7.252 0.795 15.504 1.00 98.50 90 ILE A C 1
ATOM 691 O O . ILE A 1 90 ? -8.408 0.826 15.079 1.00 98.50 90 ILE A O 1
ATOM 695 N N . ALA A 1 91 ? -6.742 -0.284 16.105 1.00 98.31 91 ALA A N 1
ATOM 696 C CA . ALA A 1 91 ? -7.528 -1.493 16.315 1.00 98.31 91 ALA A CA 1
ATOM 697 C C . ALA A 1 91 ? -8.757 -1.217 17.193 1.00 98.31 91 ALA A C 1
ATOM 699 O O . ALA A 1 91 ? -9.859 -1.625 16.829 1.00 98.31 91 ALA A O 1
ATOM 700 N N . GLU A 1 92 ? -8.602 -0.459 18.282 1.00 98.31 92 GLU A N 1
ATOM 701 C CA . GLU A 1 92 ? -9.731 -0.069 19.135 1.00 98.31 92 GLU A CA 1
ATOM 702 C C . GLU A 1 92 ? -10.725 0.830 18.381 1.00 98.31 92 GLU A C 1
ATOM 704 O O . GLU A 1 92 ? -11.932 0.596 18.424 1.00 98.31 92 GLU A O 1
ATOM 709 N N . ARG A 1 93 ? -10.236 1.798 17.595 1.00 98.12 93 ARG A N 1
ATOM 710 C CA . ARG A 1 93 ? -11.070 2.674 16.753 1.00 98.12 93 ARG A CA 1
ATOM 711 C C . ARG A 1 93 ? -11.917 1.882 15.752 1.00 98.12 93 ARG A C 1
ATOM 713 O O . ARG A 1 93 ? -13.050 2.266 15.464 1.00 98.12 93 ARG A O 1
ATOM 720 N N . LEU A 1 94 ? -11.378 0.795 15.204 1.00 98.00 94 LEU A N 1
ATOM 721 C CA . LEU A 1 94 ? -12.058 -0.048 14.216 1.00 98.00 94 LEU A CA 1
ATOM 722 C C . LEU A 1 94 ? -12.848 -1.210 14.833 1.00 98.00 94 LEU A C 1
ATOM 724 O O . LEU A 1 94 ? -13.603 -1.872 14.120 1.00 98.00 94 LEU A O 1
ATOM 728 N N . LYS A 1 95 ? -12.720 -1.447 16.140 1.00 94.25 95 LYS A N 1
ATOM 729 C CA . LYS A 1 95 ? -13.271 -2.610 16.847 1.00 94.25 95 LYS A CA 1
ATOM 730 C C . LYS A 1 95 ? -14.771 -2.795 16.654 1.00 94.25 95 LYS A C 1
ATOM 732 O O . LYS A 1 95 ? -15.213 -3.922 16.452 1.00 94.25 95 LYS A O 1
ATOM 737 N N . ASN A 1 96 ? -15.531 -1.701 16.669 1.00 94.19 96 ASN A N 1
ATOM 738 C CA . ASN A 1 96 ? -16.991 -1.726 16.546 1.00 94.19 96 ASN A CA 1
ATOM 739 C C . ASN A 1 96 ? -17.489 -1.751 15.084 1.00 94.19 96 ASN A C 1
ATOM 741 O O . ASN A 1 96 ? -18.696 -1.783 14.854 1.00 94.19 96 ASN A O 1
ATOM 745 N N . ASP A 1 97 ? -16.602 -1.742 14.079 1.00 97.94 97 ASP A N 1
ATOM 746 C CA . ASP A 1 97 ? -16.999 -1.919 12.675 1.00 97.94 97 ASP A CA 1
ATOM 747 C C . ASP A 1 97 ? -17.247 -3.412 12.413 1.00 97.94 97 ASP A C 1
ATOM 749 O O . ASP A 1 97 ? -16.319 -4.187 12.160 1.00 97.94 97 ASP A O 1
ATOM 753 N N . THR A 1 98 ? -18.517 -3.821 12.476 1.00 97.75 98 THR A N 1
ATOM 754 C CA . THR A 1 98 ? -18.944 -5.223 12.309 1.00 97.75 98 THR A CA 1
ATOM 755 C C . THR A 1 98 ? -18.417 -5.845 11.022 1.00 97.75 98 THR A C 1
ATOM 757 O O . THR A 1 98 ? -18.001 -7.000 11.020 1.00 97.75 98 THR A O 1
ATOM 760 N N . ARG A 1 99 ? -18.306 -5.061 9.943 1.00 97.94 99 ARG A N 1
ATOM 761 C CA . ARG A 1 99 ? -17.778 -5.544 8.661 1.00 97.94 99 ARG A CA 1
ATOM 762 C C . ARG A 1 99 ? -16.309 -5.938 8.774 1.00 97.94 99 ARG A C 1
ATOM 764 O O . ARG A 1 99 ? -15.898 -6.921 8.161 1.00 97.94 99 ARG A O 1
ATOM 771 N N . TYR A 1 100 ? -15.496 -5.173 9.510 1.00 98.25 100 TYR A N 1
ATOM 772 C CA . TYR A 1 100 ? -14.099 -5.553 9.734 1.00 98.25 100 TYR A CA 1
ATOM 773 C C . TYR A 1 100 ? -13.986 -6.778 10.633 1.00 98.25 100 TYR A C 1
ATOM 775 O O . TYR A 1 100 ? -13.156 -7.635 10.345 1.00 98.25 100 TYR A O 1
ATOM 783 N N . GLN A 1 101 ? -14.840 -6.904 11.649 1.00 98.06 101 GLN A N 1
ATOM 784 C CA . GLN A 1 101 ? -14.875 -8.103 12.488 1.00 98.06 101 GLN A CA 1
ATOM 785 C C . GLN A 1 101 ? -15.235 -9.353 11.676 1.00 98.06 101 GLN A C 1
ATOM 787 O O . GLN A 1 101 ? -14.515 -10.345 11.733 1.00 98.06 101 GLN A O 1
ATOM 792 N N . GLU A 1 102 ? -16.274 -9.290 10.841 1.00 98.38 102 GLU A N 1
ATOM 793 C CA . GLU A 1 102 ? -16.667 -10.386 9.946 1.00 98.38 102 GLU A CA 1
ATOM 794 C C . GLU A 1 102 ? -15.554 -10.751 8.956 1.00 98.38 102 GLU A C 1
ATOM 796 O O . GLU A 1 102 ? -15.218 -11.924 8.788 1.00 98.38 102 GLU A O 1
ATOM 801 N N . MET A 1 103 ? -14.943 -9.749 8.313 1.00 98.38 103 MET A N 1
ATOM 802 C CA . MET A 1 103 ? -13.819 -9.970 7.401 1.00 98.38 103 MET A CA 1
ATOM 803 C C . MET A 1 103 ? -12.606 -10.579 8.112 1.00 98.38 103 MET A C 1
ATOM 805 O O . MET A 1 103 ? -11.932 -11.428 7.528 1.00 98.38 103 MET A O 1
ATOM 809 N N . SER A 1 104 ? -12.330 -10.154 9.346 1.00 98.38 104 SER A N 1
ATOM 810 C CA . SER A 1 104 ? -11.231 -10.660 10.166 1.00 98.38 104 SER A CA 1
ATOM 811 C C . SER A 1 104 ? -11.462 -12.109 10.571 1.00 98.38 104 SER A C 1
ATOM 813 O O . SER A 1 104 ? -10.606 -12.957 10.323 1.00 98.38 104 SER A O 1
ATOM 815 N N . LEU A 1 105 ? -12.646 -12.421 11.099 1.00 98.25 105 LEU A N 1
ATOM 816 C CA . LEU A 1 105 ? -13.028 -13.783 11.465 1.00 98.25 105 LEU A CA 1
ATOM 817 C C . LEU A 1 105 ? -12.977 -14.715 10.254 1.00 98.25 105 LEU A C 1
ATOM 819 O O . LEU A 1 105 ? -12.420 -15.804 10.344 1.00 98.25 105 LEU A O 1
ATOM 823 N N . LYS A 1 106 ? -13.476 -14.267 9.097 1.00 98.25 106 LYS A N 1
ATOM 824 C CA . LYS A 1 106 ? -13.450 -15.061 7.864 1.00 98.25 106 LYS A CA 1
ATOM 825 C C . LYS A 1 106 ? -12.033 -15.338 7.353 1.00 98.25 106 LYS A C 1
ATOM 827 O O . LYS A 1 106 ? -11.788 -16.421 6.838 1.00 98.25 106 LYS A O 1
ATOM 832 N N . ALA A 1 107 ? -11.131 -14.358 7.423 1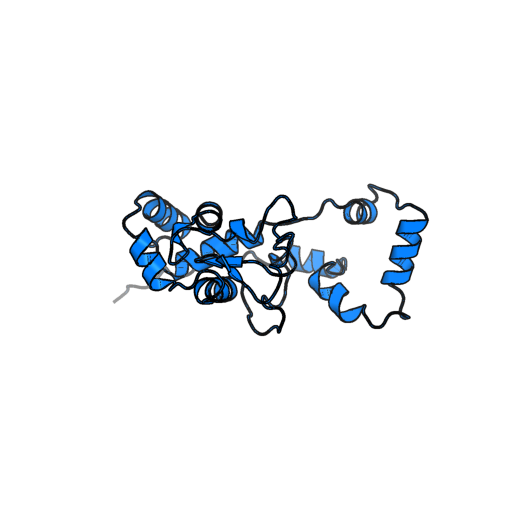.00 97.50 107 ALA A N 1
ATOM 833 C CA . ALA A 1 107 ? -9.796 -14.472 6.831 1.00 97.50 107 ALA A CA 1
ATOM 834 C C . ALA A 1 107 ? -8.731 -15.029 7.792 1.00 97.50 107 ALA A C 1
ATOM 836 O O . ALA A 1 107 ? -7.770 -15.632 7.330 1.00 97.50 107 ALA A O 1
ATOM 837 N N . TYR A 1 108 ? -8.886 -14.814 9.101 1.00 97.62 108 TYR A N 1
ATOM 838 C CA . TYR A 1 108 ? -7.869 -15.123 10.114 1.00 97.62 108 TYR A CA 1
ATOM 839 C C . TYR A 1 108 ? -8.405 -15.914 11.315 1.00 97.62 108 TYR A C 1
ATOM 841 O O . TYR A 1 108 ? -7.632 -16.222 12.218 1.00 97.62 108 TYR A O 1
ATOM 849 N N . GLY A 1 109 ? -9.710 -16.205 11.383 1.00 98.06 109 GLY A N 1
ATOM 850 C CA . GLY A 1 109 ? -10.301 -16.944 12.505 1.00 98.06 109 GLY A CA 1
ATOM 851 C C . GLY A 1 109 ? -10.248 -16.207 13.848 1.00 98.06 109 GLY A C 1
ATOM 852 O O . GLY A 1 109 ? -10.395 -16.832 14.893 1.00 98.06 109 GLY A O 1
ATOM 853 N N . ARG A 1 110 ? -10.015 -14.888 13.844 1.00 97.69 110 ARG A N 1
ATOM 854 C CA . ARG A 1 110 ? -9.877 -14.067 15.057 1.00 97.69 110 ARG A CA 1
ATOM 855 C C . ARG A 1 110 ? -10.479 -12.669 14.873 1.00 97.69 110 ARG A C 1
ATOM 857 O O . ARG A 1 110 ? -10.620 -12.229 13.727 1.00 97.69 110 ARG A O 1
ATOM 864 N N . PRO A 1 111 ? -10.823 -11.962 15.964 1.00 97.62 111 PRO A N 1
ATOM 865 C CA . PRO A 1 111 ? -11.258 -10.568 15.903 1.00 97.62 111 PRO A CA 1
ATOM 866 C C . PRO A 1 111 ? -10.210 -9.652 15.265 1.00 97.62 111 PRO A C 1
ATOM 868 O O . PRO A 1 111 ? -9.021 -9.977 15.244 1.00 97.62 111 PRO A O 1
ATOM 871 N N . LEU A 1 112 ? -10.650 -8.492 14.774 1.00 98.12 112 LEU A N 1
ATOM 872 C CA . LEU A 1 112 ? -9.735 -7.478 14.258 1.00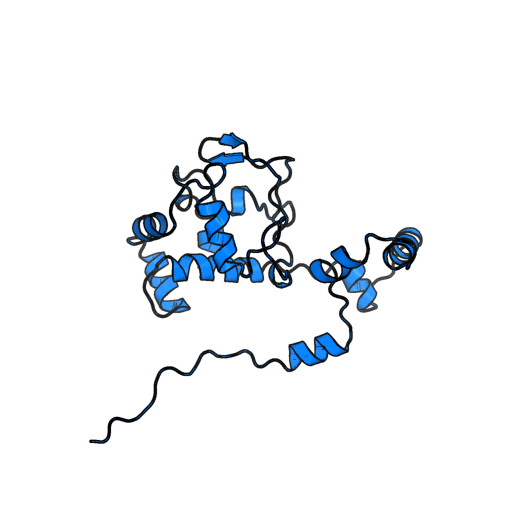 98.12 112 LEU A CA 1
ATOM 873 C C . LEU A 1 112 ? -8.841 -6.961 15.395 1.00 98.12 112 LEU A C 1
ATOM 875 O O . LEU A 1 112 ? -9.335 -6.435 16.390 1.00 98.12 112 LEU A O 1
ATOM 879 N N . ASP A 1 113 ? -7.531 -7.074 15.210 1.00 98.19 113 ASP A N 1
ATOM 880 C CA . ASP A 1 113 ? -6.501 -6.609 16.134 1.00 98.19 113 ASP A CA 1
ATOM 881 C C . ASP A 1 113 ? -5.262 -6.106 15.349 1.00 98.19 113 ASP A C 1
ATOM 883 O O . ASP A 1 113 ? -5.230 -6.208 14.113 1.00 98.19 113 ASP A O 1
ATOM 887 N N . PRO A 1 114 ? -4.221 -5.558 16.009 1.00 98.50 114 PRO A N 1
ATOM 888 C CA . PRO A 1 114 ? -3.013 -5.091 15.321 1.00 98.50 114 PRO A CA 1
ATOM 889 C C . PRO A 1 114 ? -2.333 -6.155 14.446 1.00 98.50 114 PRO A C 1
ATOM 891 O O . PRO A 1 114 ? -1.777 -5.839 13.389 1.00 98.50 114 PRO A O 1
ATOM 894 N N . PHE A 1 115 ? -2.391 -7.426 14.859 1.00 98.19 115 PHE A N 1
ATOM 895 C CA . PHE A 1 115 ? -1.826 -8.541 14.104 1.00 98.19 115 PHE A CA 1
ATOM 896 C C . PHE A 1 115 ? -2.548 -8.707 12.764 1.00 98.19 115 PHE A C 1
ATOM 898 O O . PHE A 1 115 ? -1.890 -8.812 11.727 1.00 98.19 115 PHE A O 1
ATOM 905 N N . VAL A 1 116 ? -3.883 -8.687 12.772 1.00 98.50 116 VAL A N 1
ATOM 906 C CA . VAL A 1 116 ? -4.705 -8.814 11.564 1.00 98.50 116 VAL A CA 1
ATOM 907 C C . VAL A 1 116 ? -4.556 -7.596 10.655 1.00 98.50 116 VAL A C 1
ATOM 909 O O . VAL A 1 116 ? -4.451 -7.749 9.435 1.00 98.50 116 VAL A O 1
ATOM 912 N N . ILE A 1 117 ? -4.531 -6.386 11.220 1.00 98.62 117 ILE A N 1
ATOM 913 C CA . ILE A 1 117 ? -4.418 -5.145 10.440 1.00 98.62 117 ILE A CA 1
ATOM 914 C C . ILE A 1 117 ? -3.116 -5.146 9.635 1.00 98.62 117 ILE A C 1
ATOM 916 O O . ILE A 1 117 ? -3.161 -5.071 8.406 1.00 98.62 117 ILE A O 1
ATOM 920 N N . THR A 1 118 ? -1.974 -5.315 10.308 1.00 98.44 118 THR A N 1
ATOM 921 C CA . THR A 1 118 ? -0.647 -5.314 9.664 1.00 98.44 118 THR A CA 1
ATOM 922 C C . THR A 1 118 ? -0.534 -6.379 8.575 1.00 98.44 118 THR A C 1
ATOM 924 O O . THR A 1 118 ? -0.137 -6.078 7.448 1.00 98.44 118 THR A O 1
ATOM 927 N N . ARG A 1 119 ? -0.958 -7.614 8.865 1.00 98.56 119 ARG A N 1
ATOM 928 C CA . ARG A 1 119 ? -0.888 -8.734 7.912 1.00 98.56 119 ARG A CA 1
ATOM 929 C C . ARG A 1 119 ? -1.812 -8.558 6.731 1.00 98.56 119 ARG A C 1
ATOM 931 O O . ARG A 1 119 ? -1.398 -8.799 5.607 1.00 98.56 119 ARG A O 1
ATOM 938 N N . SER A 1 120 ? -3.040 -8.109 6.953 1.00 98.50 120 SER A N 1
ATOM 939 C CA . SER A 1 120 ? -3.984 -7.952 5.853 1.00 98.50 120 SER A CA 1
ATOM 940 C C . SER A 1 120 ? -3.565 -6.843 4.889 1.00 98.50 120 SER A C 1
ATOM 942 O O . SER A 1 120 ? -3.661 -7.056 3.679 1.00 98.50 120 SER A O 1
ATOM 944 N N . ILE A 1 121 ? -3.050 -5.710 5.386 1.00 98.69 121 ILE A N 1
ATOM 945 C CA . ILE A 1 121 ? -2.447 -4.659 4.548 1.00 98.69 121 ILE A CA 1
ATOM 946 C C . ILE A 1 121 ? -1.275 -5.245 3.754 1.00 98.69 121 ILE A C 1
ATOM 948 O O . ILE A 1 121 ? -1.300 -5.211 2.525 1.00 98.69 121 ILE A O 1
ATOM 952 N N . SER A 1 122 ? -0.342 -5.914 4.433 1.00 98.31 122 SER A N 1
ATOM 953 C CA . SER A 1 122 ? 0.834 -6.527 3.800 1.00 98.31 122 SER A CA 1
ATOM 954 C C . SER A 1 122 ? 0.466 -7.583 2.746 1.00 98.31 122 SER A C 1
ATOM 956 O O . SER A 1 122 ? 1.135 -7.728 1.726 1.00 98.31 122 SER A O 1
ATOM 958 N N . THR A 1 123 ? -0.605 -8.358 2.950 1.00 98.25 123 THR A N 1
ATOM 959 C CA . THR A 1 123 ? -1.114 -9.307 1.944 1.00 98.25 123 THR A CA 1
ATOM 960 C C . THR A 1 123 ? -1.628 -8.580 0.702 1.00 98.25 123 THR A C 1
ATOM 962 O O . THR A 1 123 ? -1.408 -9.048 -0.413 1.00 98.25 123 THR A O 1
ATOM 965 N N . PHE A 1 124 ? -2.303 -7.440 0.870 1.00 98.56 124 PHE A N 1
ATOM 966 C CA . PHE A 1 124 ? -2.734 -6.633 -0.268 1.00 98.56 124 PHE A CA 1
ATOM 967 C C . PHE A 1 124 ? -1.539 -6.034 -1.012 1.00 98.56 124 PHE A C 1
ATOM 969 O O . PHE A 1 124 ? -1.498 -6.122 -2.236 1.00 98.56 124 PHE A O 1
ATOM 976 N N . GLU A 1 125 ? -0.545 -5.511 -0.302 1.00 98.25 125 GLU A N 1
ATOM 977 C CA . GLU A 1 125 ? 0.672 -4.965 -0.913 1.00 98.25 125 GLU A CA 1
ATOM 978 C C . GLU A 1 125 ? 1.414 -6.013 -1.747 1.00 98.25 125 GLU A C 1
ATOM 980 O O . GLU A 1 125 ? 1.792 -5.745 -2.885 1.00 98.25 125 GLU A O 1
ATOM 985 N N . ARG A 1 126 ? 1.506 -7.259 -1.260 1.00 97.06 126 ARG A N 1
ATOM 986 C CA . ARG A 1 126 ? 2.094 -8.370 -2.029 1.00 97.06 126 ARG A CA 1
ATOM 987 C C . ARG A 1 126 ? 1.348 -8.705 -3.323 1.00 97.06 126 ARG A C 1
ATOM 989 O O . ARG A 1 126 ? 1.923 -9.338 -4.201 1.00 97.06 126 ARG A O 1
ATOM 996 N N . SER A 1 127 ? 0.084 -8.303 -3.453 1.00 96.94 127 SER A N 1
ATOM 997 C CA . SER A 1 127 ? -0.696 -8.503 -4.681 1.00 96.94 127 SER A CA 1
ATOM 998 C C . SER A 1 127 ? -0.446 -7.434 -5.751 1.00 96.94 127 SER A C 1
ATOM 1000 O O . SER A 1 127 ? -0.915 -7.586 -6.879 1.00 96.94 127 SER A O 1
ATOM 1002 N N . ILE A 1 128 ? 0.293 -6.365 -5.430 1.00 96.25 128 ILE A N 1
ATOM 1003 C CA . ILE A 1 128 ? 0.611 -5.271 -6.355 1.00 96.25 128 ILE A CA 1
ATOM 1004 C C . ILE A 1 128 ? 1.783 -5.699 -7.250 1.00 96.25 128 ILE A C 1
ATOM 1006 O O . ILE A 1 128 ? 2.917 -5.257 -7.089 1.00 96.25 128 ILE A O 1
ATOM 1010 N N . ILE A 1 129 ? 1.508 -6.600 -8.193 1.00 94.31 129 ILE A N 1
ATOM 1011 C CA . ILE A 1 129 ? 2.503 -7.152 -9.118 1.00 94.31 129 ILE A CA 1
ATOM 1012 C C . ILE A 1 129 ? 2.403 -6.474 -10.486 1.00 94.31 129 ILE A C 1
ATOM 1014 O O . ILE A 1 129 ? 1.321 -6.339 -11.056 1.00 94.31 129 ILE A O 1
ATOM 1018 N N . SER A 1 130 ? 3.555 -6.088 -11.028 1.00 91.25 130 SER A N 1
ATOM 1019 C CA . SER A 1 130 ? 3.740 -5.607 -12.396 1.00 91.25 130 SER A CA 1
ATOM 1020 C C . SER A 1 130 ? 4.662 -6.574 -13.145 1.00 91.25 130 SER A C 1
ATOM 1022 O O . SER A 1 130 ? 5.796 -6.789 -12.721 1.00 91.25 130 SER A O 1
ATOM 1024 N N . GLY A 1 131 ? 4.179 -7.172 -14.240 1.00 89.38 131 GLY A N 1
ATOM 1025 C CA . GLY A 1 131 ? 4.911 -8.218 -14.979 1.00 89.38 131 GLY A CA 1
ATOM 1026 C C . GLY A 1 131 ? 4.511 -8.371 -16.452 1.00 89.38 131 GLY A C 1
ATOM 1027 O O . GLY A 1 131 ? 4.589 -9.470 -17.012 1.00 89.38 131 GLY A O 1
ATOM 1028 N N . ASP A 1 132 ? 4.021 -7.286 -17.059 1.00 90.50 132 ASP A N 1
ATOM 1029 C CA . ASP A 1 132 ? 3.624 -7.226 -18.475 1.00 90.50 132 ASP A CA 1
ATOM 1030 C C . ASP A 1 132 ? 4.282 -6.052 -19.227 1.00 90.50 132 ASP A C 1
ATOM 1032 O O . ASP A 1 132 ? 3.754 -5.528 -20.212 1.00 90.50 132 ASP A O 1
ATOM 1036 N N . SER A 1 133 ? 5.452 -5.610 -18.758 1.00 93.25 133 SER A N 1
ATOM 1037 C CA . S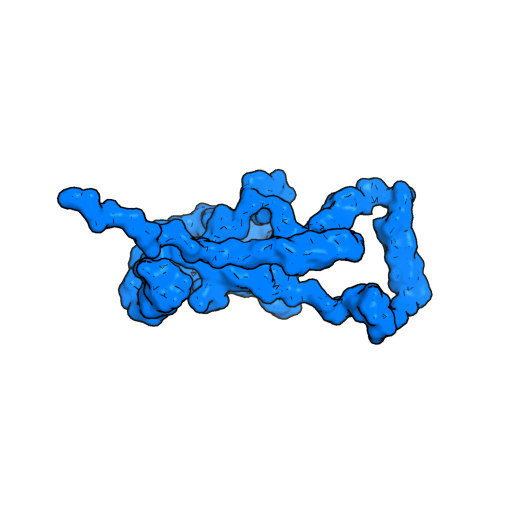ER A 1 133 ? 6.233 -4.585 -19.447 1.00 93.25 133 SER A CA 1
ATOM 1038 C C . SER A 1 133 ? 6.693 -5.075 -20.828 1.00 93.25 133 SER A C 1
ATOM 1040 O O . SER A 1 133 ? 6.721 -6.273 -21.127 1.00 93.25 133 SER A O 1
ATOM 1042 N N . LYS A 1 134 ? 7.113 -4.147 -21.696 1.00 95.00 134 LYS A N 1
ATOM 1043 C CA . LYS A 1 134 ? 7.704 -4.508 -22.995 1.00 95.00 134 LYS A CA 1
ATOM 1044 C C . LYS A 1 134 ? 8.933 -5.410 -22.830 1.00 95.00 134 LYS A C 1
ATOM 1046 O O . LYS A 1 134 ? 9.120 -6.327 -23.625 1.00 95.00 134 LYS A O 1
ATOM 1051 N N . TYR A 1 135 ? 9.721 -5.190 -21.777 1.00 93.75 135 TYR A N 1
ATOM 1052 C CA . TYR A 1 135 ? 10.858 -6.042 -21.444 1.00 93.75 135 TYR A CA 1
ATOM 1053 C C . TYR A 1 135 ? 10.414 -7.460 -21.047 1.00 93.75 135 TYR A C 1
ATOM 1055 O O . TYR A 1 135 ? 10.974 -8.430 -21.552 1.00 93.75 135 TYR A O 1
ATOM 1063 N N . ASP A 1 136 ? 9.346 -7.604 -20.254 1.00 92.94 136 ASP A N 1
ATOM 1064 C CA . ASP A 1 136 ? 8.783 -8.920 -19.904 1.00 92.94 136 ASP A CA 1
ATOM 1065 C C . ASP A 1 136 ? 8.286 -9.677 -21.143 1.00 92.94 136 ASP A C 1
ATOM 1067 O O . ASP A 1 136 ? 8.499 -10.883 -21.279 1.00 92.94 136 ASP A O 1
ATOM 1071 N N . LYS A 1 137 ? 7.638 -8.970 -22.077 1.00 94.62 137 LYS A N 1
ATOM 1072 C CA . LYS A 1 137 ? 7.190 -9.539 -23.358 1.00 94.62 137 LYS A CA 1
ATOM 1073 C C . LYS A 1 137 ? 8.370 -9.943 -24.233 1.00 94.62 137 LYS A C 1
ATOM 1075 O O . LYS A 1 137 ? 8.332 -11.019 -24.823 1.00 94.62 137 LYS A O 1
ATOM 1080 N N . TYR A 1 138 ? 9.424 -9.130 -24.274 1.00 95.19 138 TYR A N 1
ATOM 1081 C CA . TYR A 1 138 ? 10.665 -9.454 -24.976 1.00 95.19 138 TYR A CA 1
ATOM 1082 C C . TYR A 1 138 ? 11.313 -10.734 -24.429 1.00 95.19 138 TYR A C 1
ATOM 1084 O O . TYR A 1 138 ? 11.631 -11.628 -25.210 1.00 95.19 138 TYR A O 1
ATOM 1092 N N . LEU A 1 139 ? 11.416 -10.890 -23.103 1.00 92.38 139 LEU A N 1
ATOM 1093 C CA . LEU A 1 139 ? 11.948 -12.113 -22.480 1.00 92.38 139 LEU A CA 1
ATOM 1094 C C . LEU A 1 139 ? 11.127 -13.370 -22.809 1.00 92.38 139 LEU A C 1
ATOM 1096 O O . LEU A 1 139 ? 11.677 -14.466 -22.875 1.00 92.38 139 LEU A O 1
ATOM 1100 N N . LYS A 1 140 ? 9.818 -13.219 -23.038 1.00 94.50 140 LYS A N 1
ATOM 1101 C CA . LYS A 1 140 ? 8.912 -14.302 -23.461 1.00 94.50 140 LYS A CA 1
ATOM 1102 C C . LYS A 1 140 ? 8.907 -14.536 -24.980 1.00 94.50 140 LYS A C 1
ATOM 1104 O O . LYS A 1 140 ? 8.152 -15.381 -25.449 1.00 94.50 140 LYS A O 1
ATOM 1109 N N . GLY A 1 141 ? 9.688 -13.778 -25.756 1.00 95.38 141 GLY A N 1
ATOM 1110 C CA . GLY A 1 141 ? 9.679 -13.827 -27.224 1.00 95.38 141 GLY A CA 1
ATOM 1111 C C . GLY A 1 141 ? 8.427 -13.219 -27.874 1.00 95.38 141 GLY A C 1
ATOM 1112 O O . GLY A 1 141 ? 8.199 -13.416 -29.061 1.00 95.38 141 GLY A O 1
ATOM 1113 N N . ALA A 1 142 ? 7.612 -12.485 -27.111 1.00 95.81 142 ALA A N 1
ATOM 1114 C CA . ALA A 1 142 ? 6.346 -11.892 -27.549 1.00 95.81 142 ALA A CA 1
ATOM 1115 C C . ALA A 1 142 ? 6.468 -10.418 -27.992 1.00 95.81 142 ALA A C 1
ATOM 1117 O O . ALA A 1 142 ? 5.474 -9.810 -28.385 1.00 95.81 142 ALA A O 1
ATOM 1118 N N . ALA A 1 143 ? 7.659 -9.821 -27.904 1.00 96.38 143 ALA A N 1
ATOM 1119 C CA . ALA A 1 143 ? 7.946 -8.471 -28.388 1.00 96.38 143 ALA A CA 1
ATOM 1120 C C . ALA A 1 143 ? 9.410 -8.344 -28.826 1.00 96.38 143 ALA A C 1
ATOM 1122 O O . ALA A 1 143 ? 10.271 -9.098 -28.377 1.00 96.38 143 ALA A O 1
ATOM 1123 N N . THR A 1 144 ? 9.701 -7.348 -29.659 1.00 97.00 144 THR A N 1
ATOM 1124 C CA . THR A 1 144 ? 11.065 -6.939 -30.013 1.00 97.00 144 THR A CA 1
ATOM 1125 C C . THR A 1 144 ? 11.397 -5.596 -29.369 1.00 97.00 144 THR A C 1
ATOM 1127 O O . THR A 1 144 ? 10.525 -4.737 -29.205 1.00 97.00 144 THR A O 1
ATOM 1130 N N . LEU A 1 145 ? 12.664 -5.408 -29.007 1.00 96.25 145 LEU A N 1
ATOM 1131 C CA . LEU A 1 145 ? 13.180 -4.112 -28.568 1.00 96.25 145 LEU A CA 1
ATOM 1132 C C . LEU A 1 145 ? 13.527 -3.246 -29.786 1.00 96.25 145 LEU A C 1
ATOM 1134 O O . LEU A 1 145 ? 13.899 -3.779 -30.833 1.00 96.25 145 LEU A O 1
ATOM 1138 N N . SER A 1 146 ? 13.406 -1.925 -29.658 1.00 97.38 146 SER A N 1
ATOM 1139 C CA . SER A 1 146 ? 14.003 -0.991 -30.618 1.00 97.38 146 SER A CA 1
ATOM 1140 C C . SER A 1 146 ? 15.533 -1.064 -30.552 1.00 97.38 146 SER A C 1
ATOM 1142 O O . SER A 1 146 ? 16.100 -1.644 -29.619 1.00 97.38 146 SER A O 1
ATOM 1144 N N . ALA A 1 147 ? 16.217 -0.461 -31.525 1.00 97.19 147 ALA A N 1
ATOM 1145 C CA . ALA A 1 147 ? 17.677 -0.394 -31.514 1.00 97.19 147 ALA A CA 1
ATOM 1146 C C . ALA A 1 147 ? 18.203 0.308 -30.245 1.00 97.19 147 ALA A C 1
ATOM 1148 O O . ALA A 1 147 ? 19.154 -0.163 -29.621 1.00 97.19 147 ALA A O 1
ATOM 1149 N N . GLU A 1 148 ? 17.541 1.385 -29.819 1.00 97.00 148 GLU A N 1
ATOM 1150 C CA . GLU A 1 148 ? 17.884 2.168 -28.628 1.00 97.00 148 GLU A CA 1
ATOM 1151 C C . GLU A 1 148 ? 17.609 1.392 -27.336 1.00 97.00 148 GLU A C 1
ATOM 1153 O O . GLU A 1 148 ? 18.446 1.376 -26.436 1.00 97.00 148 GLU A O 1
ATOM 1158 N N . GLU A 1 149 ? 16.462 0.712 -27.240 1.00 95.31 149 GLU A N 1
ATOM 1159 C CA . GLU A 1 149 ? 16.121 -0.130 -26.086 1.00 95.31 149 GLU A CA 1
ATOM 1160 C C . GLU A 1 149 ? 17.095 -1.307 -25.942 1.00 95.31 149 GLU A C 1
ATOM 1162 O O . GLU A 1 149 ? 17.506 -1.647 -24.830 1.00 95.31 149 GLU A O 1
ATOM 1167 N N . PHE A 1 150 ? 17.495 -1.919 -27.061 1.00 94.38 150 PHE A N 1
ATOM 1168 C CA . PHE A 1 150 ? 18.487 -2.988 -27.066 1.00 94.38 150 PHE A CA 1
ATOM 1169 C C . PHE A 1 150 ? 19.862 -2.474 -26.627 1.00 94.38 150 PHE A C 1
ATOM 1171 O O . PHE A 1 150 ? 20.499 -3.091 -25.775 1.00 94.38 150 PHE A O 1
ATOM 1178 N N . LEU A 1 151 ? 20.295 -1.315 -27.132 1.00 93.88 151 LEU A N 1
ATOM 1179 C CA . LEU A 1 151 ? 21.541 -0.684 -26.696 1.00 93.88 151 LEU A CA 1
ATOM 1180 C C . LEU A 1 151 ? 21.505 -0.340 -25.199 1.00 93.88 151 LEU A C 1
ATOM 1182 O O . LEU A 1 151 ? 22.467 -0.608 -24.481 1.00 93.88 151 LEU A O 1
ATOM 1186 N N . GLY A 1 152 ? 20.385 0.201 -24.710 1.00 91.38 152 GLY A N 1
ATOM 1187 C CA . GLY A 1 152 ? 20.170 0.486 -23.291 1.00 91.38 152 GLY A CA 1
ATOM 1188 C C . GLY A 1 152 ? 20.260 -0.769 -22.421 1.00 91.38 152 GLY A C 1
ATOM 1189 O O . GLY A 1 152 ? 20.921 -0.747 -21.383 1.00 91.38 152 GLY A O 1
ATOM 1190 N N . LYS A 1 153 ? 19.673 -1.887 -22.873 1.00 91.12 153 LYS A N 1
ATOM 1191 C CA . LYS A 1 153 ? 19.820 -3.205 -22.239 1.00 91.12 153 LYS A CA 1
ATOM 1192 C C . LYS A 1 153 ? 21.290 -3.632 -22.179 1.00 91.12 153 LYS A C 1
ATOM 1194 O O . LYS A 1 153 ? 21.764 -3.990 -21.104 1.00 91.12 153 LYS A O 1
ATOM 1199 N N . GLU A 1 154 ? 22.015 -3.595 -23.296 1.00 90.81 154 GLU A N 1
ATOM 1200 C CA . GLU A 1 154 ? 23.430 -3.997 -23.331 1.00 90.81 154 GLU A CA 1
ATOM 1201 C C . GLU A 1 154 ? 24.285 -3.146 -22.381 1.00 90.81 154 GLU A C 1
ATOM 1203 O O . GLU A 1 154 ? 25.086 -3.682 -21.615 1.00 90.81 154 GLU A O 1
ATOM 1208 N N . LEU A 1 155 ? 24.055 -1.830 -22.347 1.00 89.25 155 LEU A N 1
ATOM 1209 C CA . LEU A 1 155 ? 24.719 -0.927 -21.406 1.00 89.25 155 LEU A CA 1
ATOM 1210 C C . LEU A 1 155 ? 24.399 -1.283 -19.946 1.00 89.25 155 LEU A C 1
ATOM 1212 O O . LEU A 1 155 ? 25.327 -1.413 -19.145 1.00 89.25 155 LEU A O 1
ATOM 1216 N N . PHE A 1 156 ? 23.119 -1.487 -19.617 1.00 85.25 156 PHE A N 1
ATOM 1217 C CA . PHE A 1 156 ? 22.648 -1.823 -18.268 1.00 85.25 156 PH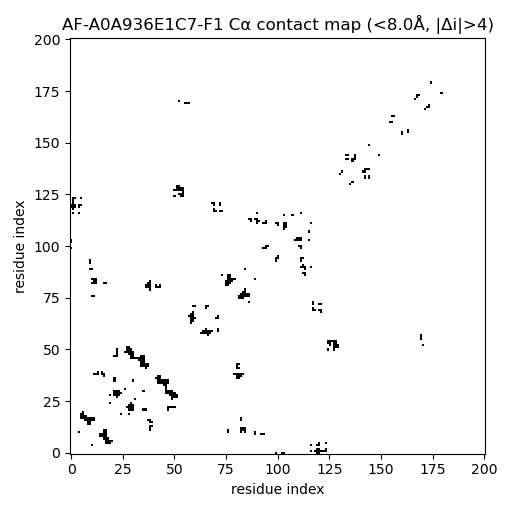E A CA 1
ATOM 1218 C C . PHE A 1 156 ? 23.216 -3.151 -17.747 1.00 85.25 156 PHE A C 1
ATOM 1220 O O . PHE A 1 156 ? 23.499 -3.284 -16.557 1.00 85.25 156 PHE A O 1
ATOM 1227 N N . PHE A 1 157 ? 23.401 -4.147 -18.621 1.00 83.25 157 PHE A N 1
ATOM 1228 C CA . PHE A 1 157 ? 23.946 -5.450 -18.232 1.00 83.25 157 PHE A CA 1
ATOM 1229 C C . PHE A 1 157 ? 25.470 -5.577 -18.391 1.00 83.25 157 PHE A C 1
ATOM 1231 O O . PHE A 1 157 ? 26.024 -6.591 -17.961 1.00 83.25 157 PHE A O 1
ATOM 1238 N N . SER A 1 158 ? 26.153 -4.568 -18.935 1.00 82.50 158 SER A N 1
ATOM 1239 C CA . SER A 1 158 ? 27.610 -4.580 -19.096 1.00 82.50 158 SER A CA 1
ATOM 1240 C C . SER A 1 158 ? 28.367 -4.521 -17.761 1.00 82.50 158 SER A C 1
ATOM 1242 O O . SER A 1 158 ? 27.929 -3.899 -16.794 1.00 82.50 158 SER A O 1
ATOM 1244 N N . GLU A 1 159 ? 29.561 -5.116 -17.718 1.00 68.94 159 GLU A N 1
ATOM 1245 C CA . GLU A 1 159 ? 30.447 -5.095 -16.539 1.00 68.94 159 GLU A CA 1
ATOM 1246 C C . GLU A 1 159 ? 31.086 -3.721 -16.272 1.00 68.94 159 GLU A C 1
ATOM 1248 O O . GLU A 1 159 ? 31.702 -3.504 -15.233 1.00 68.94 159 GLU A O 1
ATOM 1253 N N . LYS A 1 160 ? 30.934 -2.769 -17.201 1.00 66.38 160 LYS A N 1
ATOM 1254 C CA . LYS A 1 160 ? 31.526 -1.426 -17.109 1.00 66.38 160 LYS A CA 1
ATOM 1255 C C . LYS A 1 160 ? 30.741 -0.475 -16.199 1.00 66.38 160 LYS A C 1
ATOM 1257 O O . LYS A 1 160 ? 31.216 0.628 -15.943 1.00 66.38 160 LYS A O 1
ATOM 1262 N N . GLN A 1 161 ? 29.561 -0.871 -15.717 1.00 55.78 161 GLN A N 1
ATOM 1263 C CA . GLN A 1 161 ? 28.742 -0.057 -14.819 1.00 55.78 161 GLN A CA 1
ATOM 1264 C C . GLN A 1 161 ? 28.768 -0.609 -13.385 1.00 55.78 161 GLN A C 1
ATOM 1266 O O . GLN A 1 161 ? 28.286 -1.701 -13.101 1.00 55.78 161 GLN A O 1
ATOM 1271 N N . THR A 1 162 ? 29.283 0.185 -12.446 1.00 51.91 162 THR A N 1
ATOM 1272 C CA . THR A 1 162 ? 29.385 -0.132 -11.006 1.00 51.91 162 THR A CA 1
ATOM 1273 C C . THR A 1 162 ? 28.041 -0.145 -10.258 1.00 51.91 162 THR A C 1
ATOM 1275 O O . THR A 1 162 ? 27.986 -0.574 -9.110 1.00 51.91 162 THR A O 1
ATOM 1278 N N . VAL A 1 163 ? 26.943 0.283 -10.893 1.00 51.12 163 VAL A N 1
ATOM 1279 C CA . VAL A 1 163 ? 25.595 0.436 -10.286 1.00 51.12 163 VAL A CA 1
ATOM 1280 C C . VAL A 1 163 ? 24.779 -0.871 -10.292 1.00 51.12 163 VAL A C 1
ATOM 1282 O O . VAL A 1 163 ? 23.740 -1.015 -9.648 1.00 51.12 163 VAL A O 1
ATOM 1285 N N . VAL A 1 164 ? 25.266 -1.853 -11.039 1.00 46.41 164 VAL A N 1
ATOM 1286 C CA . VAL A 1 164 ? 24.561 -3.070 -11.429 1.00 46.41 164 VAL A CA 1
ATOM 1287 C C . VAL A 1 164 ? 24.264 -4.062 -10.278 1.00 46.41 164 VAL A C 1
ATOM 1289 O O . VAL A 1 164 ? 23.211 -4.705 -10.336 1.00 46.41 164 VAL A O 1
ATOM 1292 N N . PRO A 1 165 ? 25.073 -4.188 -9.202 1.00 47.81 165 PRO A N 1
ATOM 1293 C CA . PRO A 1 165 ? 24.775 -5.132 -8.118 1.00 47.81 165 PRO A CA 1
ATOM 1294 C C . PRO A 1 165 ? 23.493 -4.809 -7.331 1.00 47.81 165 PRO A C 1
ATOM 1296 O O . PRO A 1 165 ? 22.832 -5.726 -6.854 1.00 47.81 165 PRO A O 1
ATOM 1299 N N . VAL A 1 166 ? 23.117 -3.528 -7.211 1.00 48.03 166 VAL A N 1
ATOM 1300 C CA . VAL A 1 166 ? 22.000 -3.090 -6.347 1.00 48.03 166 VAL A CA 1
ATOM 1301 C C . VAL A 1 166 ? 20.640 -3.253 -7.039 1.00 48.03 166 VAL A C 1
ATOM 1303 O O . VAL A 1 166 ? 19.672 -3.679 -6.416 1.00 48.03 166 VAL A O 1
ATOM 1306 N N . ILE A 1 167 ? 20.557 -2.979 -8.346 1.00 51.16 167 ILE A N 1
ATOM 1307 C CA . ILE A 1 167 ? 19.285 -3.020 -9.095 1.00 51.16 167 ILE A CA 1
ATOM 1308 C C . ILE A 1 167 ? 18.940 -4.450 -9.562 1.00 51.16 167 ILE A C 1
ATOM 1310 O O . ILE A 1 167 ? 17.762 -4.819 -9.594 1.00 51.16 167 ILE A O 1
ATOM 1314 N N . ARG A 1 168 ? 19.951 -5.290 -9.851 1.00 48.16 168 ARG A N 1
ATOM 1315 C CA . ARG A 1 168 ? 19.782 -6.692 -10.306 1.00 48.16 168 ARG A CA 1
ATOM 1316 C C . ARG A 1 168 ? 19.089 -7.616 -9.297 1.00 48.16 168 ARG A C 1
ATOM 1318 O O . ARG A 1 168 ? 18.610 -8.674 -9.687 1.00 48.16 168 ARG A O 1
ATOM 1325 N N . GLY A 1 169 ? 19.083 -7.264 -8.011 1.00 41.75 169 GLY A N 1
ATOM 1326 C CA . GLY A 1 169 ? 18.478 -8.084 -6.956 1.00 41.75 169 GLY A CA 1
ATOM 1327 C C . GLY A 1 169 ? 17.061 -7.670 -6.556 1.00 41.75 169 GLY A C 1
ATOM 1328 O O . GLY A 1 169 ? 16.337 -8.496 -6.012 1.00 41.75 169 GLY A O 1
ATOM 1329 N N . ILE A 1 170 ? 16.670 -6.414 -6.809 1.00 45.06 170 ILE A N 1
ATOM 1330 C CA . ILE A 1 170 ? 15.485 -5.797 -6.183 1.00 45.06 170 ILE A CA 1
ATOM 1331 C C . ILE A 1 170 ? 14.341 -5.577 -7.186 1.00 45.06 170 ILE A C 1
ATOM 1333 O O . ILE A 1 170 ? 13.192 -5.836 -6.851 1.00 45.06 170 ILE A O 1
ATOM 1337 N N . ILE A 1 171 ? 14.634 -5.131 -8.417 1.00 45.06 171 ILE A N 1
ATOM 1338 C CA . ILE A 1 171 ? 13.598 -4.701 -9.387 1.00 45.06 171 ILE A CA 1
ATOM 1339 C C . ILE A 1 171 ? 13.489 -5.651 -10.583 1.00 45.06 171 ILE A C 1
ATOM 1341 O O . ILE A 1 171 ? 12.399 -5.919 -11.083 1.00 45.06 171 ILE A O 1
ATOM 1345 N N . LEU A 1 172 ? 14.621 -6.182 -11.034 1.00 44.59 172 LEU A N 1
ATOM 1346 C CA . LEU A 1 172 ? 14.691 -7.192 -12.081 1.00 44.59 172 LEU A CA 1
ATOM 1347 C C . LEU A 1 172 ? 15.358 -8.407 -11.457 1.00 44.59 172 LEU A C 1
ATOM 1349 O O . LEU A 1 172 ? 16.568 -8.555 -11.649 1.00 44.59 172 LEU A O 1
ATOM 1353 N N . PRO A 1 173 ? 14.642 -9.247 -10.680 1.00 41.66 173 PRO A N 1
ATOM 1354 C CA . PRO A 1 173 ? 15.232 -10.504 -10.272 1.00 41.66 173 PRO A CA 1
ATOM 1355 C C . PRO A 1 173 ? 15.668 -11.165 -11.569 1.00 41.66 173 PRO A C 1
ATOM 1357 O O . PRO A 1 173 ? 14.860 -11.348 -12.482 1.00 41.66 173 PRO A O 1
ATOM 1360 N N . ILE A 1 174 ? 16.963 -11.440 -11.698 1.00 41.22 174 ILE A N 1
ATOM 1361 C CA . ILE A 1 174 ? 17.450 -12.291 -12.770 1.00 41.22 174 ILE A CA 1
ATOM 1362 C C . ILE A 1 174 ? 16.674 -13.591 -12.586 1.00 41.22 174 ILE A C 1
ATOM 1364 O O . ILE A 1 174 ? 16.991 -14.402 -11.714 1.00 41.22 174 ILE A O 1
ATOM 1368 N N . MET A 1 175 ? 15.608 -13.753 -13.368 1.00 38.91 175 MET A N 1
ATOM 1369 C CA . MET A 1 175 ? 14.856 -14.985 -13.492 1.00 38.91 175 MET A CA 1
ATOM 1370 C C . MET A 1 175 ? 15.770 -15.960 -14.222 1.00 38.91 175 MET A C 1
ATOM 1372 O O . MET A 1 175 ? 15.611 -16.253 -15.401 1.00 38.91 175 MET A O 1
ATOM 1376 N N . ASN A 1 176 ? 16.796 -16.427 -13.519 1.00 34.66 176 ASN A N 1
ATOM 1377 C CA . ASN A 1 176 ? 17.547 -17.581 -13.941 1.00 34.66 176 ASN A CA 1
ATOM 1378 C C . ASN A 1 176 ? 16.565 -18.759 -13.896 1.00 34.66 176 ASN A C 1
ATOM 1380 O O . ASN A 1 176 ? 15.816 -18.899 -12.924 1.00 34.66 176 ASN A O 1
ATOM 1384 N N . LEU A 1 177 ? 16.542 -19.605 -14.930 1.00 36.69 177 LEU A N 1
ATOM 1385 C CA . LEU A 1 177 ? 15.602 -20.732 -15.026 1.00 36.69 177 LEU A CA 1
ATOM 1386 C C . LEU A 1 177 ? 15.626 -21.639 -13.777 1.00 36.69 177 LEU A C 1
ATOM 1388 O O . LEU A 1 177 ? 14.619 -22.264 -13.446 1.00 36.69 177 LEU A O 1
ATOM 1392 N N . LYS A 1 178 ? 16.741 -21.660 -13.033 1.00 33.72 178 LYS A N 1
ATOM 1393 C CA . LYS A 1 178 ? 16.864 -22.365 -11.747 1.00 33.72 178 LYS A CA 1
ATOM 1394 C C . LYS A 1 178 ? 15.943 -21.811 -10.650 1.00 33.72 178 LYS A C 1
ATOM 1396 O O . LYS A 1 178 ? 15.388 -22.594 -9.885 1.00 33.72 178 LYS A O 1
ATOM 1401 N N . THR A 1 179 ? 15.727 -20.498 -10.586 1.00 39.03 179 THR A N 1
ATOM 1402 C CA . THR A 1 179 ? 14.883 -19.858 -9.562 1.00 39.03 179 THR A CA 1
ATOM 1403 C C . THR A 1 179 ? 13.398 -20.104 -9.829 1.00 39.03 179 THR A C 1
ATOM 1405 O O . THR A 1 179 ? 12.637 -20.325 -8.893 1.00 39.03 179 THR A O 1
ATOM 1408 N N . MET A 1 180 ? 12.984 -20.171 -11.102 1.00 34.78 180 MET A N 1
ATOM 1409 C CA . MET A 1 180 ? 11.613 -20.560 -11.465 1.00 34.78 180 MET A CA 1
ATOM 1410 C C . MET A 1 180 ? 11.300 -22.014 -11.093 1.00 34.78 180 MET A C 1
ATOM 1412 O O . MET A 1 180 ? 10.182 -22.304 -10.670 1.00 34.78 180 MET A O 1
ATOM 1416 N N . ALA A 1 181 ? 12.272 -22.923 -11.229 1.00 34.03 181 ALA A N 1
ATOM 1417 C CA . ALA A 1 181 ? 12.123 -24.306 -10.783 1.00 34.03 181 ALA A CA 1
ATOM 1418 C C . ALA A 1 181 ? 12.027 -24.391 -9.251 1.00 34.03 181 ALA A C 1
ATOM 1420 O O . ALA A 1 181 ? 11.149 -25.081 -8.743 1.00 34.03 181 ALA A O 1
ATOM 1421 N N . PHE A 1 182 ? 12.848 -23.617 -8.532 1.00 36.25 182 PHE A N 1
ATOM 1422 C CA . PHE A 1 182 ? 12.834 -23.556 -7.067 1.00 36.25 182 PHE A CA 1
ATOM 1423 C C . PHE A 1 182 ? 11.535 -22.947 -6.503 1.00 36.25 182 PHE A C 1
ATOM 1425 O O . PHE A 1 182 ? 10.979 -23.460 -5.535 1.00 36.25 182 PHE A O 1
ATOM 1432 N N . MET A 1 183 ? 11.000 -21.899 -7.141 1.00 42.47 183 MET A N 1
ATOM 1433 C CA . MET A 1 183 ? 9.737 -21.258 -6.742 1.00 42.47 183 MET A CA 1
ATOM 1434 C C . MET A 1 183 ? 8.499 -22.096 -7.093 1.00 42.47 183 MET A C 1
ATOM 1436 O O . MET A 1 183 ? 7.520 -22.045 -6.358 1.00 42.47 183 MET A O 1
ATOM 1440 N N . LYS A 1 184 ? 8.535 -22.907 -8.163 1.00 38.69 184 LYS A N 1
ATOM 1441 C CA . LYS A 1 184 ? 7.485 -23.908 -8.445 1.00 38.69 184 LYS A CA 1
ATOM 1442 C C . LYS A 1 184 ? 7.537 -25.115 -7.502 1.00 38.69 184 LYS A C 1
ATOM 1444 O O . LYS A 1 184 ? 6.521 -25.782 -7.345 1.00 38.69 184 LYS A O 1
ATOM 1449 N N . SER A 1 185 ? 8.696 -25.406 -6.907 1.00 33.69 185 SER A N 1
ATOM 1450 C CA . SER A 1 185 ? 8.883 -26.515 -5.963 1.00 33.69 185 SER A CA 1
ATOM 1451 C C . SER A 1 185 ? 8.766 -26.116 -4.493 1.00 33.69 185 SER A C 1
ATOM 1453 O O . SER A 1 185 ? 8.845 -26.990 -3.634 1.00 33.69 185 SER A O 1
ATOM 1455 N N . MET A 1 186 ? 8.619 -24.824 -4.177 1.00 31.66 186 MET A N 1
ATOM 1456 C CA . MET A 1 186 ? 8.348 -24.411 -2.803 1.00 31.66 186 MET A CA 1
ATOM 1457 C C . MET A 1 186 ? 6.929 -24.855 -2.442 1.00 31.66 186 MET A C 1
ATOM 1459 O O . MET A 1 186 ? 5.980 -24.401 -3.088 1.00 31.66 186 MET A O 1
ATOM 1463 N N . PRO A 1 187 ? 6.753 -25.721 -1.429 1.00 31.19 187 PRO A N 1
ATOM 1464 C CA . PRO A 1 187 ? 5.426 -25.972 -0.910 1.00 31.19 187 PRO A CA 1
ATOM 1465 C C . PRO A 1 187 ? 4.891 -24.633 -0.409 1.00 31.19 187 PRO A C 1
ATOM 1467 O O . PRO A 1 187 ? 5.551 -23.938 0.370 1.00 31.19 187 PRO A O 1
ATOM 1470 N N . ILE A 1 188 ? 3.700 -24.259 -0.876 1.00 38.03 188 ILE A N 1
ATOM 1471 C CA . ILE A 1 188 ? 2.871 -23.302 -0.153 1.00 38.03 188 ILE A CA 1
ATOM 1472 C C . ILE A 1 188 ? 2.756 -23.921 1.233 1.00 38.03 188 ILE A C 1
ATOM 1474 O O . ILE A 1 188 ? 2.185 -25.001 1.377 1.00 38.03 188 ILE A O 1
ATOM 1478 N N . ARG A 1 189 ? 3.413 -23.320 2.225 1.00 33.41 189 ARG A N 1
ATOM 1479 C CA . ARG A 1 189 ? 3.280 -23.759 3.606 1.00 33.41 189 ARG A CA 1
ATOM 1480 C C . ARG A 1 189 ? 1.852 -23.395 3.993 1.00 33.41 189 ARG A C 1
ATOM 1482 O O . ARG A 1 189 ? 1.574 -22.265 4.379 1.00 33.41 189 ARG A O 1
ATOM 1489 N N . GLU A 1 190 ? 0.931 -24.319 3.746 1.00 31.91 190 GLU A N 1
ATOM 1490 C CA . GLU A 1 190 ? -0.334 -24.351 4.450 1.00 31.91 190 GLU A CA 1
ATOM 1491 C C . GLU A 1 190 ? 0.058 -24.477 5.920 1.00 31.91 190 GLU A C 1
ATOM 1493 O O . GLU A 1 190 ? 0.569 -25.507 6.356 1.00 31.91 190 GLU A O 1
ATOM 1498 N N . ASP A 1 191 ? -0.081 -23.385 6.673 1.00 37.22 191 ASP A N 1
ATOM 1499 C CA . ASP A 1 191 ? -0.063 -23.429 8.132 1.00 37.22 191 ASP A CA 1
ATOM 1500 C C . ASP A 1 191 ? -1.347 -24.147 8.585 1.00 37.22 191 ASP A C 1
ATOM 1502 O O . ASP A 1 191 ? -2.279 -23.561 9.132 1.00 37.22 191 ASP A O 1
ATOM 1506 N N . THR A 1 192 ? -1.413 -25.443 8.299 1.00 39.31 192 THR A N 1
ATOM 1507 C CA . THR A 1 192 ? -2.360 -26.400 8.855 1.00 39.31 192 THR A CA 1
ATOM 1508 C C . THR A 1 192 ? -1.555 -27.360 9.709 1.00 39.31 192 THR A C 1
ATOM 1510 O O . THR A 1 192 ? -1.219 -28.447 9.265 1.00 39.31 192 THR A O 1
ATOM 1513 N N . ASP A 1 193 ? -1.192 -26.926 10.915 1.00 31.09 193 ASP A N 1
ATOM 1514 C CA . ASP A 1 193 ? -0.918 -27.839 12.026 1.00 31.09 193 ASP A CA 1
ATOM 1515 C C . ASP A 1 193 ? -0.914 -27.076 13.349 1.00 31.09 193 ASP A C 1
ATOM 1517 O O . ASP A 1 193 ? 0.111 -26.675 13.895 1.00 31.09 193 ASP A O 1
ATOM 1521 N N . LEU A 1 194 ? -2.119 -26.866 13.871 1.00 35.84 194 LEU A N 1
ATOM 1522 C CA . LEU A 1 194 ? -2.348 -26.631 15.291 1.00 35.84 194 LEU A CA 1
ATOM 1523 C C . LEU A 1 194 ? -3.766 -27.082 15.645 1.00 35.84 194 LEU A C 1
ATOM 1525 O O . LEU A 1 194 ? -4.535 -26.300 16.182 1.00 35.84 194 LEU A O 1
ATOM 1529 N N . HIS A 1 195 ? -4.124 -28.334 15.329 1.00 35.50 195 HIS A N 1
ATOM 1530 C CA . HIS A 1 195 ? -5.097 -29.117 16.108 1.00 35.50 195 HIS A CA 1
ATOM 1531 C C . HIS A 1 195 ? -5.182 -30.576 15.635 1.00 35.50 195 HIS A C 1
ATOM 1533 O O . HIS A 1 195 ? -5.790 -30.875 14.613 1.00 35.50 195 HIS A O 1
ATOM 1539 N N . SER A 1 196 ? -4.589 -31.470 16.431 1.00 31.83 196 SER A N 1
ATOM 1540 C CA . SER A 1 196 ? -4.930 -32.885 16.690 1.00 31.83 196 SER A CA 1
ATOM 1541 C C . SER A 1 196 ? -3.615 -33.608 17.017 1.00 31.83 196 SER A C 1
ATOM 1543 O O . SER A 1 196 ? -2.636 -33.484 16.306 1.00 31.83 196 SER A O 1
ATOM 1545 N N . SER A 1 197 ? -3.435 -34.361 18.092 1.00 32.53 197 SER A N 1
ATOM 1546 C CA . SER A 1 197 ? -4.349 -35.018 19.015 1.00 32.53 197 SER A CA 1
ATOM 1547 C C . SER A 1 197 ? -3.502 -35.588 20.165 1.00 32.53 197 SER A C 1
ATOM 1549 O O . SER A 1 197 ? -2.356 -35.974 19.934 1.00 32.53 197 SER A O 1
ATOM 1551 N N . LYS A 1 198 ? -4.067 -35.659 21.379 1.00 31.22 198 LYS A N 1
ATOM 1552 C CA . LYS A 1 198 ? -4.083 -36.854 22.256 1.00 31.22 198 LYS A CA 1
ATOM 1553 C C . LYS A 1 198 ? -4.588 -36.488 23.656 1.00 31.22 198 LYS A C 1
ATOM 1555 O O . LYS A 1 198 ? -3.825 -36.171 24.559 1.00 31.22 198 LYS A O 1
ATOM 1560 N N . LEU A 1 199 ? -5.907 -36.573 23.802 1.00 34.28 199 LEU A N 1
ATOM 1561 C CA . LEU A 1 199 ? -6.568 -36.967 25.043 1.00 34.28 199 LEU A CA 1
ATOM 1562 C C . LEU A 1 199 ? -6.618 -38.497 25.029 1.00 34.28 199 LEU A C 1
ATOM 1564 O O . LEU A 1 199 ? -7.329 -39.061 24.203 1.00 34.28 199 LEU A O 1
ATOM 1568 N N . LEU A 1 200 ? -5.825 -39.137 25.885 1.00 36.72 200 LEU A N 1
ATOM 1569 C CA . LEU A 1 200 ? -5.997 -40.513 26.362 1.00 36.72 200 LEU A CA 1
ATOM 1570 C C . LEU A 1 200 ? -5.239 -40.628 27.695 1.00 36.72 200 LEU A C 1
ATOM 1572 O O . LEU A 1 200 ? -4.063 -40.990 27.708 1.00 36.72 200 LEU A O 1
ATOM 1576 N N . ALA A 1 201 ? -5.914 -40.232 28.776 1.00 37.25 201 ALA A N 1
ATOM 1577 C CA . ALA A 1 201 ? -5.804 -40.716 30.157 1.00 37.25 201 ALA A CA 1
ATOM 1578 C C . ALA A 1 201 ? -6.844 -39.964 30.998 1.00 37.25 201 ALA A C 1
ATOM 1580 O O . ALA A 1 201 ? -6.866 -38.716 30.899 1.00 37.25 201 ALA A O 1
#

Foldseek 3Di:
DLVVQQQFLLLAPQSPDGQCQALPVVVQGWHPDQWDFAPPRQTHDGTGDHLEQVLQACADDPVGDHRAQLSVVQVQSCDCRHRVHHLQVSQVVCQPVVVQQVVCCVPPVDGRGSNSNSVSNRVVSNVNYDQPDLVNCVVVVNHDDDPVRVVVVCVQPDPVDPVNPPCCRGPPPPVDVVVVVVVVPDPPPPPPDDDDDDDDD

Nearest PDB structures (foldseek):
  3o5c-assembly2_D  TM=9.422E-01  e=6.486E-10  Shewanella oneidensis
  3o5c-assembly2_C  TM=9.421E-01  e=2.548E-09  Shewanella oneidensis
  1iqc-assembly2_B  TM=9.386E-01  e=3.938E-09  Nitrosomonas europaea
  4aam-assembly1_A  TM=9.212E-01  e=5.720E-09  Geobacter sulfurreducens PCA
  2c1v-assembly1_B  TM=9.454E-01  e=2.882E-08  Paracoccus pantotrophus

Sequence (201 aa):
MGKKLFYDKRLSVDSTISCASCHKPSYAFADNTSMTSGVFGRQGVTNSPSLANVAYHPYYTREGGVPTLEMQVLVPVSEHNEFGFNIVEIAERLKNDTRYQEMSLKAYGRPLDPFVITRSISTFERSIISGDSKYDKYLKGAATLSAEEFLGKELFFSEKQTVVPVIRGIILPIMNLKTMAFMKSMPIREDTDLHSSKLLA

Mean predicted aligned error: 10.08 Å

Secondary structure (DSSP, 8-state):
-HHHHHT-GGGSTTS---HHHHSBGGGTTB-SSSS-B-GGGPBPSSPPPP-TTGGG-S-SSTT-----HHHHTHHHHH-TTTT---HHHHHHHHTT-HHHHHHHHHHHSS-S-HHHHHHHHHHHHHT-----SHHHHHHTTS----HHHHHHHHHHHSTT-TTHHHHHHHTS----HHHHHHHHSS-------S-------